Protein AF-A0A965LG96-F1 (afdb_monomer_lite)

Radius of gyration: 27.67 Å; chains: 1; bounding box: 45×64×91 Å

pLDDT: mean 75.34, std 19.05, range [37.03, 96.69]

Foldseek 3Di:
DVVVVVVVVVVVVVVVVVVVVVVVPDPDDPPPDPDPDDPDQDALVRQLVLCVVVVHDSVVCSVCVPVSVVVVVPDPPVPPDDDPPPQQDPVGQKDWDQDPQRETEIEHQALDPCVLVVSLVSLVVCVVVPRLAYEYECQNHDPDHDLLSLLSNVLQADDFFAFPDWDADPVGDIDTRTNHDDHSCQPPNHYYHYHYHPNQDDSSD

Secondary structure (DSSP, 8-state):
--HHHHHHHHHHHHHHHHHHHHHTTPPPPP--PPP---SSPPPHHHHHHHHHHTT--HHHHHH-HHHHHHHHHT-GGGGG--S---PPBTTB-EEEEEETTTEEEEEES---TTHHHHHHHHHHHHGGG--SEEEEE-TTPPSS--HHHHHHHHTTTS-TT-EEEEEE-TTS-EEEEE--SPP----TTS-EEEE--TT--GGG-

Structure (mmCIF, N/CA/C/O backbone):
data_AF-A0A965LG96-F1
#
_entry.id   AF-A0A965LG96-F1
#
loop_
_atom_site.group_PDB
_atom_site.id
_atom_site.type_symbol
_atom_site.label_atom_id
_atom_site.label_alt_id
_atom_site.label_comp_id
_atom_site.label_asym_id
_atom_site.label_entity_id
_atom_site.label_seq_id
_atom_site.pdbx_PDB_ins_code
_atom_site.Cartn_x
_atom_site.Cartn_y
_atom_site.Cartn_z
_atom_site.occupancy
_atom_site.B_iso_or_equiv
_atom_site.auth_seq_id
_atom_site.auth_comp_id
_atom_site.auth_asym_id
_atom_site.auth_atom_id
_atom_site.pdbx_PDB_model_num
ATOM 1 N N . MET A 1 1 ? -21.321 -15.073 71.906 1.00 51.69 1 MET A N 1
ATOM 2 C CA . MET A 1 1 ? -20.396 -15.645 70.897 1.00 51.69 1 MET A CA 1
ATOM 3 C C . MET A 1 1 ? -21.042 -16.592 69.873 1.00 51.69 1 MET A C 1
ATOM 5 O O . MET A 1 1 ? -20.391 -16.859 68.877 1.00 51.69 1 MET A O 1
ATOM 9 N N . LYS A 1 2 ? -22.294 -17.066 70.028 1.00 48.66 2 LYS A N 1
ATOM 10 C CA . LYS A 1 2 ? -22.955 -17.928 69.015 1.00 48.66 2 LYS A CA 1
ATOM 11 C C . LYS A 1 2 ? -23.439 -17.188 67.753 1.00 48.66 2 LYS A C 1
ATOM 13 O O . LYS A 1 2 ? -23.257 -17.691 66.658 1.00 48.66 2 LYS A O 1
ATOM 18 N N . ALA A 1 3 ? -23.933 -15.955 67.888 1.00 53.66 3 ALA A N 1
ATOM 19 C CA . ALA A 1 3 ? -24.532 -15.208 66.772 1.00 53.66 3 ALA A CA 1
ATOM 20 C C . ALA A 1 3 ? -23.554 -14.799 65.647 1.00 53.66 3 ALA A C 1
ATOM 22 O O . ALA A 1 3 ? -23.988 -14.467 64.548 1.00 53.66 3 ALA A O 1
ATOM 23 N N . HIS A 1 4 ? -22.238 -14.807 65.895 1.00 48.75 4 HIS A N 1
ATOM 24 C CA . HIS A 1 4 ? -21.258 -14.381 64.890 1.00 48.75 4 HIS A CA 1
ATOM 25 C C . HIS A 1 4 ? -20.840 -15.516 63.937 1.00 48.75 4 HIS A C 1
ATOM 27 O O . HIS A 1 4 ? -20.494 -15.246 62.789 1.00 48.75 4 HIS A O 1
ATOM 33 N N . LEU A 1 5 ? -20.924 -16.775 64.390 1.00 51.16 5 LEU A N 1
ATOM 34 C CA . LEU A 1 5 ? -20.586 -17.966 63.600 1.00 51.16 5 LEU A CA 1
ATOM 35 C C . LEU A 1 5 ? -21.689 -18.323 62.593 1.00 51.16 5 LEU A C 1
ATOM 37 O O . LEU A 1 5 ? -21.379 -18.688 61.458 1.00 51.16 5 LEU A O 1
ATOM 41 N N . ASP A 1 6 ? -22.957 -18.110 62.955 1.00 52.53 6 ASP A N 1
ATOM 42 C CA . ASP A 1 6 ? -24.097 -18.373 62.066 1.00 52.53 6 ASP A CA 1
ATOM 43 C C . ASP A 1 6 ? -24.075 -17.467 60.821 1.00 52.53 6 ASP A C 1
ATOM 45 O O . ASP A 1 6 ? -24.336 -17.913 59.704 1.00 52.53 6 ASP A O 1
ATOM 49 N N . GLY A 1 7 ? -23.649 -16.207 60.969 1.00 52.38 7 GLY A N 1
ATOM 50 C CA . GLY A 1 7 ? -23.537 -15.268 59.846 1.00 52.38 7 GLY A CA 1
ATOM 51 C C . GLY A 1 7 ? -22.427 -15.602 58.839 1.00 52.38 7 GLY A C 1
ATOM 52 O O . GLY A 1 7 ? -22.502 -15.187 57.680 1.00 52.38 7 GLY A O 1
ATOM 53 N N . ILE A 1 8 ? -21.398 -16.352 59.251 1.00 57.62 8 ILE A N 1
ATOM 54 C CA . ILE A 1 8 ? -20.294 -16.768 58.371 1.00 57.62 8 ILE A CA 1
ATOM 55 C C . ILE A 1 8 ? -20.694 -18.015 57.573 1.00 57.62 8 ILE A C 1
ATOM 57 O O . ILE A 1 8 ? -20.438 -18.071 56.369 1.00 57.62 8 ILE A O 1
ATOM 61 N N . LEU A 1 9 ? -21.399 -18.965 58.194 1.00 56.75 9 LEU A N 1
ATOM 62 C CA . LEU A 1 9 ? -21.912 -20.162 57.514 1.00 56.75 9 LEU A CA 1
ATOM 63 C C . LEU A 1 9 ? -22.919 -19.816 56.405 1.00 56.75 9 LEU A C 1
ATOM 65 O O . LEU A 1 9 ? -22.812 -20.344 55.297 1.00 56.75 9 LEU A O 1
ATOM 69 N N . VAL A 1 10 ? -23.804 -18.841 56.641 1.00 58.78 10 VAL A N 1
ATOM 70 C CA . VAL A 1 10 ? -24.768 -18.356 55.632 1.00 58.78 10 VAL A CA 1
ATOM 71 C C . VAL A 1 10 ? -24.070 -17.678 54.438 1.00 58.78 10 VAL A C 1
ATOM 73 O O . VAL A 1 10 ? -24.503 -17.803 53.288 1.00 58.78 10 VAL A O 1
ATOM 76 N N . LYS A 1 11 ? -22.934 -17.000 54.661 1.00 58.50 11 LYS A N 1
ATOM 77 C CA . LYS A 1 11 ? -22.138 -16.387 53.577 1.00 58.50 11 LYS A CA 1
ATOM 78 C C . LYS A 1 11 ? -21.363 -17.409 52.740 1.00 58.50 11 LYS A C 1
ATOM 80 O O . LYS A 1 11 ? -21.113 -17.157 51.564 1.00 58.50 11 LYS A O 1
ATOM 85 N N . ILE A 1 12 ? -20.994 -18.552 53.320 1.00 58.41 12 ILE A N 1
ATOM 86 C CA . ILE A 1 12 ? -20.315 -19.637 52.596 1.00 58.41 12 ILE A CA 1
ATOM 87 C C . ILE A 1 12 ? -21.321 -20.418 51.740 1.00 58.41 12 ILE A C 1
ATOM 89 O O . ILE A 1 12 ? -21.037 -20.687 50.574 1.00 58.41 12 ILE A O 1
ATOM 93 N N . GLN A 1 13 ? -22.518 -20.706 52.265 1.00 57.94 13 GLN A N 1
ATOM 94 C CA . GLN A 1 13 ? -23.574 -21.393 51.508 1.00 57.94 13 GLN A CA 1
ATOM 95 C C . GLN A 1 13 ? -24.062 -20.561 50.309 1.00 57.94 13 GLN A C 1
ATOM 97 O O . GLN A 1 13 ? -24.102 -21.066 49.190 1.00 57.94 13 GLN A O 1
ATOM 102 N N . SER A 1 14 ? -24.282 -19.256 50.495 1.00 56.22 14 SER A N 1
ATOM 103 C CA . SER A 1 14 ? -24.723 -18.359 49.411 1.00 56.22 14 SER A CA 1
ATOM 104 C C . SER A 1 14 ? -23.668 -18.093 48.324 1.00 56.22 14 SER A C 1
ATOM 106 O O . SER A 1 14 ? -24.021 -17.737 47.198 1.00 56.22 14 SER A O 1
ATOM 108 N N . ARG A 1 15 ? -22.369 -18.276 48.616 1.00 58.09 15 ARG A N 1
ATOM 109 C CA . ARG A 1 15 ? -21.315 -18.267 47.583 1.00 58.09 15 ARG A CA 1
ATOM 110 C C . ARG A 1 15 ? -21.301 -19.553 46.763 1.00 58.09 15 ARG A C 1
ATOM 112 O O . ARG A 1 15 ? -21.076 -19.472 45.562 1.00 58.09 15 ARG A O 1
ATOM 119 N N . ARG A 1 16 ? -21.570 -20.699 47.393 1.00 56.03 16 ARG A N 1
ATOM 120 C CA . ARG A 1 16 ? -21.595 -22.008 46.727 1.00 56.03 16 ARG A CA 1
ATOM 121 C C . ARG A 1 16 ? -22.784 -22.123 45.770 1.00 56.03 16 ARG A C 1
ATOM 123 O O . ARG A 1 16 ? -22.593 -22.436 44.605 1.00 56.03 16 ARG A O 1
ATOM 130 N N . GLU A 1 17 ? -23.964 -21.672 46.194 1.00 53.78 17 GLU A N 1
ATOM 131 C CA . GLU A 1 17 ? -25.170 -21.647 45.347 1.00 53.78 17 GLU A CA 1
ATOM 132 C C . GLU A 1 17 ? -25.056 -20.704 44.134 1.00 53.78 17 GLU A C 1
ATOM 134 O O . GLU A 1 17 ? -25.658 -20.949 43.090 1.00 53.78 17 GLU A O 1
ATOM 139 N N . ARG A 1 18 ? -24.268 -19.621 44.236 1.00 55.19 18 ARG A N 1
ATOM 140 C CA . ARG A 1 18 ? -23.972 -18.741 43.089 1.00 55.19 18 ARG A CA 1
ATOM 141 C C . ARG A 1 18 ? -22.947 -19.333 42.126 1.00 55.19 18 ARG A C 1
ATOM 143 O O . ARG A 1 18 ? -22.949 -18.948 40.962 1.00 55.19 18 ARG A O 1
ATOM 150 N N . GLN A 1 19 ? -22.083 -20.222 42.606 1.00 49.94 19 GLN A N 1
ATOM 151 C CA . GLN A 1 19 ? -21.073 -20.884 41.788 1.00 49.94 19 GLN A CA 1
ATOM 152 C C . GLN A 1 19 ? -21.686 -22.069 41.029 1.00 49.94 19 GLN A C 1
ATOM 154 O O . GLN A 1 19 ? -21.469 -22.184 39.828 1.00 49.94 19 GLN A O 1
ATOM 159 N N . ASP A 1 20 ? -22.578 -22.826 41.672 1.00 46.69 20 ASP A N 1
ATOM 160 C CA . ASP A 1 20 ? -23.295 -23.943 41.040 1.00 46.69 20 ASP A CA 1
ATOM 161 C C . ASP A 1 20 ? -24.289 -23.451 39.961 1.00 46.69 20 ASP A C 1
ATOM 163 O O . ASP A 1 20 ? -24.454 -24.081 38.919 1.00 46.69 20 ASP A O 1
ATOM 167 N N . ARG A 1 21 ? -24.875 -22.251 40.122 1.00 46.09 21 ARG A N 1
ATOM 168 C CA . ARG A 1 21 ? -25.700 -21.606 39.075 1.00 46.09 21 ARG A CA 1
ATOM 169 C C . ARG A 1 21 ? -24.911 -21.026 37.897 1.00 46.09 21 ARG A C 1
ATOM 171 O O . ARG A 1 21 ? -25.521 -20.699 36.882 1.00 46.09 21 ARG A O 1
ATOM 178 N N . ALA A 1 22 ? -23.596 -20.853 38.025 1.00 44.56 22 ALA A N 1
ATOM 179 C CA . ALA A 1 22 ? -22.752 -20.348 36.942 1.00 44.56 22 ALA A CA 1
ATOM 180 C C . ALA A 1 22 ? -22.256 -21.468 36.009 1.00 44.56 22 ALA A C 1
ATOM 182 O O . ALA A 1 22 ? -21.861 -21.178 34.881 1.00 44.56 22 ALA A O 1
ATOM 183 N N . GLU A 1 23 ? -22.319 -22.734 36.437 1.00 43.97 23 GLU A N 1
ATOM 184 C CA . GLU A 1 23 ? -21.922 -23.890 35.618 1.00 43.97 23 GLU A CA 1
ATOM 185 C C . GLU A 1 23 ? -23.074 -24.469 34.774 1.00 43.97 23 GLU A C 1
ATOM 187 O O . GLU A 1 23 ? -22.824 -25.093 33.745 1.00 43.97 23 GLU A O 1
ATOM 192 N N . GLU A 1 24 ? -24.338 -24.189 35.114 1.00 42.59 24 GLU A N 1
ATOM 193 C CA . GLU A 1 24 ? -25.517 -24.720 34.400 1.00 42.59 24 GLU A CA 1
ATOM 194 C C . GLU A 1 24 ? -26.005 -23.829 33.232 1.00 42.59 24 GLU A C 1
ATOM 196 O O . GLU A 1 24 ? -27.058 -24.048 32.640 1.00 42.59 24 GLU A O 1
ATOM 201 N N . SER A 1 25 ? -25.245 -22.796 32.861 1.00 46.56 25 SER A N 1
ATOM 202 C CA . SER A 1 25 ? -25.542 -21.926 31.708 1.00 46.56 25 SER A CA 1
ATOM 203 C C . SER A 1 25 ? -24.316 -21.689 30.829 1.00 46.56 25 SER A C 1
ATOM 205 O O . SER A 1 25 ? -24.083 -20.586 30.334 1.00 46.56 25 SER A O 1
ATOM 207 N N . ALA A 1 26 ? -23.535 -22.745 30.597 1.00 39.72 26 ALA A N 1
ATOM 208 C CA . ALA A 1 26 ? -22.642 -22.773 29.449 1.00 39.72 26 ALA A CA 1
ATOM 209 C C . ALA A 1 26 ? -23.502 -22.829 28.169 1.00 39.72 26 ALA A C 1
ATOM 211 O O . ALA A 1 26 ? -24.315 -23.748 28.029 1.00 39.72 26 ALA A O 1
ATOM 212 N N . PRO A 1 27 ? -23.365 -21.883 27.223 1.00 43.66 27 PRO A N 1
ATOM 213 C CA . PRO A 1 27 ? -24.004 -22.032 25.926 1.00 43.66 27 PRO A CA 1
ATOM 214 C C . PRO A 1 27 ? -23.503 -23.332 25.295 1.00 43.66 27 PRO A C 1
ATOM 216 O O . PRO A 1 27 ? -22.296 -23.588 25.256 1.00 43.66 27 PRO A O 1
ATOM 219 N N . ALA A 1 28 ? -24.439 -24.163 24.831 1.00 44.28 28 ALA A N 1
ATOM 220 C CA . ALA A 1 28 ? -24.133 -25.362 24.071 1.00 44.28 28 ALA A CA 1
ATOM 221 C C . ALA A 1 28 ? -23.122 -24.995 22.978 1.00 44.28 28 ALA A C 1
ATOM 223 O O . ALA A 1 28 ? -23.398 -24.138 22.134 1.00 44.28 28 ALA A O 1
ATOM 224 N N . ARG A 1 29 ? -21.932 -2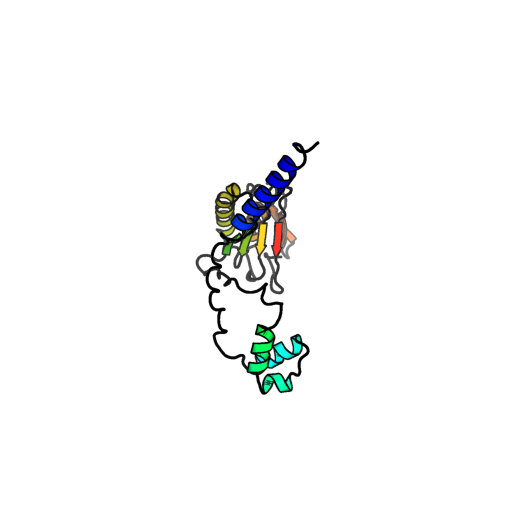5.611 23.033 1.00 37.03 29 ARG A N 1
ATOM 225 C CA . ARG A 1 29 ? -20.928 -25.507 21.971 1.00 37.03 29 ARG A CA 1
ATOM 226 C C . ARG A 1 29 ? -21.657 -25.746 20.645 1.00 37.03 29 ARG A C 1
ATOM 228 O O . ARG A 1 29 ? -22.267 -26.812 20.514 1.00 37.03 29 ARG A O 1
ATOM 235 N N . PRO A 1 30 ? -21.627 -24.808 19.682 1.00 40.00 30 PRO A N 1
ATOM 236 C CA . PRO A 1 30 ? -22.136 -25.108 18.358 1.00 40.00 30 PRO A CA 1
ATOM 237 C C . PRO A 1 30 ? -21.413 -26.362 17.867 1.00 40.00 30 PRO A C 1
ATOM 239 O O . PRO A 1 30 ? -20.197 -26.489 18.046 1.00 40.00 30 PRO A O 1
ATOM 242 N N . ALA A 1 31 ? -22.189 -27.315 17.345 1.00 43.44 31 ALA A N 1
ATOM 243 C CA . ALA A 1 31 ? -21.677 -28.558 16.793 1.00 43.44 31 ALA A CA 1
ATOM 244 C C . ALA A 1 31 ? -20.465 -28.241 15.912 1.00 43.44 31 ALA A C 1
ATOM 246 O O . ALA A 1 31 ? -20.550 -27.369 15.046 1.00 43.44 31 ALA A O 1
ATOM 247 N N . ALA A 1 32 ? -19.338 -28.903 16.189 1.00 40.06 32 ALA A N 1
ATOM 248 C CA . ALA A 1 32 ? -18.126 -28.757 15.405 1.00 40.06 32 ALA A CA 1
ATOM 249 C C . ALA A 1 32 ? -18.495 -28.928 13.928 1.00 40.06 32 ALA A C 1
ATOM 251 O O . ALA A 1 32 ? -18.948 -29.998 13.515 1.00 40.06 32 ALA A O 1
ATOM 252 N N . LEU A 1 33 ? -18.368 -27.845 13.158 1.00 40.72 33 LEU A N 1
ATOM 253 C CA . LEU A 1 33 ? -18.512 -27.916 11.715 1.00 40.72 33 LEU A CA 1
ATOM 254 C C . LEU A 1 33 ? -17.501 -28.956 11.214 1.00 40.72 33 LEU A C 1
ATOM 256 O O . LEU A 1 33 ? -16.351 -28.941 11.665 1.00 40.72 33 LEU A O 1
ATOM 260 N N . PRO A 1 34 ? -17.912 -29.885 10.335 1.00 38.41 34 PRO A N 1
ATOM 261 C CA . PRO A 1 34 ? -16.995 -30.874 9.799 1.00 38.41 34 PRO A CA 1
ATOM 262 C C . PRO A 1 34 ? -15.842 -30.144 9.109 1.00 38.41 34 PRO A C 1
ATOM 264 O O . PRO A 1 34 ? -16.070 -29.278 8.263 1.00 38.41 34 PRO A O 1
ATOM 267 N N . ALA A 1 35 ? -14.613 -30.487 9.501 1.00 45.94 35 ALA A N 1
ATOM 268 C CA . ALA A 1 35 ? -13.403 -29.947 8.900 1.00 45.94 35 ALA A CA 1
ATOM 269 C C . ALA A 1 35 ? -13.462 -30.094 7.366 1.00 45.94 35 ALA A C 1
ATOM 271 O O . ALA A 1 35 ? -13.972 -31.113 6.874 1.00 45.94 35 ALA A O 1
ATOM 272 N N . PRO A 1 36 ? -12.965 -29.107 6.598 1.00 40.06 36 PRO A N 1
ATOM 273 C CA . PRO A 1 36 ? -12.887 -29.224 5.152 1.00 40.06 36 PRO A CA 1
ATOM 274 C C . PRO A 1 36 ? -12.019 -30.435 4.814 1.00 40.06 36 PRO A C 1
ATOM 276 O O . PRO A 1 36 ? -10.816 -30.455 5.063 1.00 40.06 36 PRO A O 1
ATOM 279 N N . LYS A 1 37 ? -12.653 -31.476 4.270 1.00 44.03 37 LYS A N 1
ATOM 280 C CA . LYS A 1 37 ? -11.934 -32.634 3.747 1.00 44.03 37 LYS A CA 1
ATOM 281 C C . LYS A 1 37 ? -11.082 -32.155 2.569 1.00 44.03 37 LYS A C 1
ATOM 283 O O . LYS A 1 37 ? -11.634 -31.474 1.698 1.00 44.03 37 LYS A O 1
ATOM 288 N N . PRO A 1 38 ? -9.785 -32.503 2.500 1.00 43.75 38 PRO A N 1
ATOM 289 C CA . PRO A 1 38 ? -9.004 -32.266 1.297 1.00 43.75 38 PRO A CA 1
ATOM 290 C C . PRO A 1 38 ? -9.753 -32.889 0.118 1.00 43.75 38 PRO A C 1
ATOM 292 O O . PRO A 1 38 ? -10.165 -34.049 0.166 1.00 43.75 38 PRO A O 1
ATOM 295 N N . ALA A 1 39 ? -9.994 -32.087 -0.919 1.00 52.66 39 ALA A N 1
ATOM 296 C CA . ALA A 1 39 ? -10.850 -32.460 -2.043 1.00 52.66 39 ALA A CA 1
ATOM 297 C C . ALA A 1 39 ? -10.285 -33.627 -2.877 1.00 52.66 39 ALA A C 1
ATOM 299 O O . ALA A 1 39 ? -10.927 -34.078 -3.822 1.00 52.66 39 ALA A O 1
ATOM 300 N N . SER A 1 40 ? -9.095 -34.137 -2.551 1.00 57.31 40 SER A N 1
ATOM 301 C CA . SER A 1 40 ? -8.494 -35.323 -3.156 1.00 57.31 40 SER A CA 1
ATOM 302 C C . SER A 1 40 ? -7.425 -35.918 -2.228 1.00 57.31 40 SER A C 1
ATOM 304 O O . SER A 1 40 ? -6.819 -35.172 -1.455 1.00 57.31 40 SER A O 1
ATOM 306 N N . PRO A 1 41 ? -7.170 -37.239 -2.292 1.00 62.03 41 PRO A N 1
ATOM 307 C CA . PRO A 1 41 ? -5.999 -37.841 -1.658 1.00 62.03 41 PRO A CA 1
ATOM 308 C C . PRO A 1 41 ? -4.715 -37.153 -2.141 1.00 62.03 41 PRO A C 1
ATOM 310 O O . PRO A 1 41 ? -4.608 -36.841 -3.329 1.00 62.03 41 PRO A O 1
ATOM 313 N N . LEU A 1 42 ? -3.747 -36.940 -1.238 1.00 63.09 42 LEU A N 1
ATOM 314 C CA . LEU A 1 42 ? -2.421 -36.429 -1.601 1.00 63.09 42 LEU A CA 1
ATOM 315 C C . LEU A 1 42 ? -1.817 -37.289 -2.713 1.00 63.09 42 LEU A C 1
ATOM 317 O O . LEU A 1 42 ? -1.829 -38.523 -2.635 1.00 63.09 42 LEU A O 1
ATOM 321 N N . ARG A 1 43 ? -1.263 -36.647 -3.743 1.00 75.75 43 ARG A N 1
ATOM 322 C CA . ARG A 1 43 ? -0.509 -37.371 -4.770 1.00 75.75 43 ARG A CA 1
ATOM 323 C C . ARG A 1 43 ? 0.798 -37.891 -4.153 1.00 75.75 43 ARG A C 1
ATOM 325 O O . ARG A 1 43 ? 1.355 -37.216 -3.289 1.00 75.75 43 ARG A O 1
ATOM 332 N N . PRO A 1 44 ? 1.343 -39.038 -4.603 1.00 70.69 44 PRO A N 1
ATOM 333 C CA . PRO A 1 44 ? 2.573 -39.604 -4.035 1.00 70.69 44 PRO A CA 1
ATOM 334 C C . PRO A 1 44 ? 3.745 -38.612 -3.995 1.00 70.69 44 PRO A C 1
ATOM 336 O O . PRO A 1 44 ? 4.435 -38.512 -2.988 1.00 70.69 44 PRO A O 1
ATOM 339 N N . ALA A 1 45 ? 3.900 -37.791 -5.038 1.00 70.19 45 ALA A N 1
ATOM 340 C CA . ALA A 1 45 ? 4.924 -36.746 -5.087 1.00 70.19 45 ALA A CA 1
ATOM 341 C C . ALA A 1 45 ? 4.745 -35.665 -4.000 1.00 70.19 45 ALA A C 1
ATOM 343 O O . ALA A 1 45 ? 5.720 -35.219 -3.403 1.00 70.19 45 ALA A O 1
ATOM 344 N N . GLU A 1 46 ? 3.502 -35.276 -3.705 1.00 64.12 46 GLU A N 1
ATOM 345 C CA . GLU A 1 46 ? 3.186 -34.293 -2.659 1.00 64.12 46 GLU A CA 1
ATOM 346 C C . GLU A 1 46 ? 3.407 -34.894 -1.265 1.00 64.12 46 GLU A C 1
ATOM 348 O O . GLU A 1 46 ? 3.941 -34.233 -0.377 1.00 64.12 46 GLU A O 1
ATOM 353 N N . ALA A 1 47 ? 3.062 -36.172 -1.082 1.00 66.56 47 ALA A N 1
ATOM 354 C CA . ALA A 1 47 ? 3.296 -36.891 0.166 1.00 66.56 47 ALA A CA 1
ATOM 355 C C . ALA A 1 47 ? 4.795 -37.016 0.494 1.00 66.56 47 ALA A C 1
ATOM 357 O O . ALA A 1 47 ? 5.179 -36.855 1.651 1.00 66.56 47 ALA A O 1
ATOM 358 N N . VAL A 1 48 ? 5.644 -37.237 -0.515 1.00 65.81 48 VAL A N 1
ATOM 359 C CA . VAL A 1 48 ? 7.109 -37.286 -0.367 1.00 65.81 48 VAL A CA 1
ATOM 360 C C . VAL A 1 48 ? 7.680 -35.939 0.075 1.00 65.81 48 VAL A C 1
ATOM 362 O O . VAL A 1 48 ? 8.535 -35.894 0.960 1.00 65.81 48 VAL A O 1
ATOM 365 N N . GLU A 1 49 ? 7.221 -34.837 -0.517 1.00 69.81 49 GLU A N 1
ATOM 366 C CA . GLU A 1 49 ? 7.670 -33.491 -0.139 1.00 69.81 49 GLU A CA 1
ATOM 367 C C . GLU A 1 49 ? 7.282 -33.156 1.303 1.00 69.81 49 GLU A C 1
ATOM 369 O O . GLU A 1 49 ? 8.114 -32.702 2.089 1.00 69.81 49 GLU A O 1
ATOM 374 N N . ILE A 1 50 ? 6.041 -33.460 1.682 1.00 62.88 50 ILE A N 1
ATOM 375 C CA . ILE A 1 50 ? 5.545 -33.238 3.041 1.00 62.88 50 ILE A CA 1
ATOM 376 C C . ILE A 1 50 ? 6.301 -34.123 4.042 1.00 62.88 50 ILE A C 1
ATOM 378 O O . ILE A 1 50 ? 6.686 -33.647 5.107 1.00 62.88 50 ILE A O 1
ATOM 382 N N . ALA A 1 51 ? 6.590 -35.382 3.701 1.00 66.69 51 ALA A N 1
ATOM 383 C CA . ALA A 1 51 ? 7.367 -36.272 4.559 1.00 66.69 51 ALA A CA 1
ATOM 384 C C . ALA A 1 51 ? 8.792 -35.758 4.800 1.00 66.69 51 ALA A C 1
ATOM 386 O O . ALA A 1 51 ? 9.249 -35.780 5.941 1.00 66.69 51 ALA A O 1
ATOM 387 N N . LYS A 1 52 ? 9.458 -35.207 3.774 1.00 68.62 52 LYS A N 1
ATOM 388 C CA . LYS A 1 52 ? 10.772 -34.558 3.932 1.00 68.62 52 LYS A CA 1
ATOM 389 C C . LYS A 1 52 ? 10.714 -33.393 4.919 1.00 68.62 52 LYS A C 1
ATOM 391 O O . LYS A 1 52 ? 11.594 -33.272 5.766 1.00 68.62 52 LYS A O 1
ATOM 396 N N . VAL A 1 53 ? 9.675 -32.562 4.836 1.00 70.44 53 VAL A N 1
ATOM 39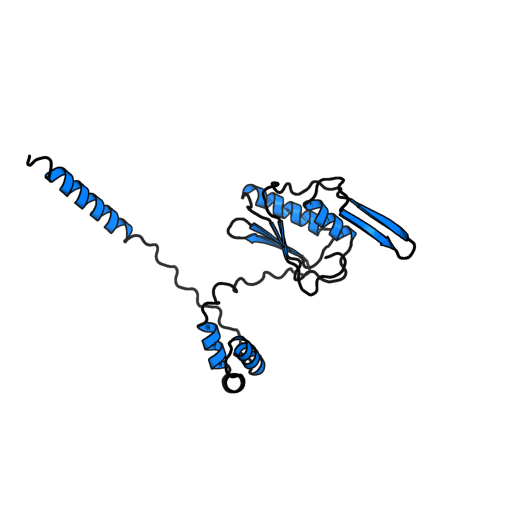7 C CA . VAL A 1 53 ? 9.474 -31.419 5.745 1.00 70.44 53 VAL A CA 1
ATOM 398 C C . VAL A 1 53 ? 9.163 -31.882 7.173 1.00 70.44 53 VAL A C 1
ATOM 400 O O . VAL A 1 53 ? 9.635 -31.277 8.132 1.00 70.44 53 VAL A O 1
ATOM 403 N N . LEU A 1 54 ? 8.419 -32.979 7.326 1.00 65.25 54 LEU A N 1
ATOM 404 C CA . LEU A 1 54 ? 8.071 -33.573 8.620 1.00 65.25 54 LEU A CA 1
ATOM 405 C C . LEU A 1 54 ? 9.174 -34.479 9.203 1.00 65.25 54 LEU A C 1
ATOM 407 O O . LEU A 1 54 ? 8.952 -35.110 10.236 1.00 65.25 54 LEU A O 1
ATOM 411 N N . GLY A 1 55 ? 10.342 -34.587 8.556 1.00 65.75 55 GLY A N 1
ATOM 412 C CA . GLY A 1 55 ? 11.439 -35.461 8.997 1.00 65.75 55 GLY A CA 1
ATOM 413 C C . GLY A 1 55 ? 11.098 -36.958 8.960 1.00 65.75 55 GLY A C 1
ATOM 414 O O . GLY A 1 55 ? 11.669 -37.742 9.712 1.00 65.75 55 GLY A O 1
ATOM 415 N N . SER A 1 56 ? 10.138 -37.345 8.121 1.00 66.19 56 SER A N 1
ATOM 416 C CA . SER A 1 56 ? 9.643 -38.715 7.949 1.00 66.19 56 SER A CA 1
ATOM 417 C C . SER A 1 56 ? 10.233 -39.374 6.698 1.00 66.19 56 SER A C 1
ATOM 419 O O . SER A 1 56 ? 10.705 -38.690 5.791 1.00 66.19 56 SER A O 1
ATOM 421 N N . ASP A 1 57 ? 10.200 -40.710 6.635 1.00 74.44 57 ASP A N 1
ATOM 422 C CA . ASP A 1 57 ? 10.784 -41.471 5.523 1.00 74.44 57 ASP A CA 1
ATOM 423 C C . ASP A 1 57 ? 10.036 -41.207 4.193 1.00 74.44 57 ASP A C 1
ATOM 425 O O . ASP A 1 57 ? 8.855 -41.559 4.069 1.00 74.44 57 ASP A O 1
ATOM 429 N N . PRO A 1 58 ? 10.700 -40.613 3.180 1.00 68.31 58 PRO A N 1
ATOM 430 C CA . PRO A 1 58 ? 10.083 -40.307 1.894 1.00 68.31 58 PRO A CA 1
ATOM 431 C C . PRO A 1 58 ? 9.661 -41.562 1.117 1.00 68.31 58 PRO A C 1
ATOM 433 O O . PRO A 1 58 ? 8.652 -41.519 0.417 1.00 68.31 58 PRO A O 1
ATOM 436 N N . ALA A 1 59 ? 10.364 -42.691 1.260 1.00 70.19 59 ALA A N 1
ATOM 437 C CA . ALA A 1 59 ? 10.015 -43.923 0.550 1.00 70.19 59 ALA A CA 1
ATOM 438 C C . ALA A 1 59 ? 8.717 -44.542 1.099 1.00 70.19 59 ALA A C 1
ATOM 440 O O . ALA A 1 59 ? 7.876 -45.039 0.347 1.00 70.19 59 ALA A O 1
ATOM 441 N N . ALA A 1 60 ? 8.510 -44.447 2.416 1.00 68.00 60 ALA A N 1
ATOM 442 C CA . ALA A 1 60 ? 7.274 -44.872 3.070 1.00 68.00 60 ALA A CA 1
ATOM 443 C C . ALA A 1 60 ? 6.084 -43.945 2.745 1.00 68.00 60 ALA A C 1
ATOM 445 O O . ALA A 1 60 ? 4.940 -44.401 2.666 1.00 68.00 60 ALA A O 1
ATOM 446 N N . ALA A 1 61 ? 6.351 -42.654 2.531 1.00 62.25 61 ALA A N 1
ATOM 447 C CA . ALA A 1 61 ? 5.357 -41.649 2.164 1.00 62.25 61 ALA A CA 1
ATOM 448 C C . ALA A 1 61 ? 4.843 -41.792 0.722 1.00 62.25 61 ALA A C 1
ATOM 450 O O . ALA A 1 61 ? 3.653 -41.599 0.477 1.00 62.25 61 ALA A O 1
ATOM 451 N N . GLU A 1 62 ? 5.712 -42.178 -0.216 1.00 68.38 62 GLU A N 1
ATOM 452 C CA . GLU A 1 62 ? 5.336 -42.465 -1.606 1.00 68.38 62 GLU A CA 1
ATOM 453 C C . GLU A 1 62 ? 4.464 -43.724 -1.714 1.00 68.38 62 GLU A C 1
ATOM 455 O O . GLU A 1 62 ? 3.464 -43.741 -2.433 1.00 68.38 62 GLU A O 1
ATOM 460 N N . ALA A 1 63 ? 4.812 -44.766 -0.951 1.00 68.38 63 ALA A N 1
ATOM 461 C CA . ALA A 1 63 ? 4.094 -46.039 -0.932 1.00 68.38 63 ALA A CA 1
ATOM 462 C C . ALA A 1 63 ? 2.729 -45.960 -0.223 1.00 68.38 63 ALA A C 1
ATOM 464 O O . ALA A 1 63 ? 1.842 -46.773 -0.491 1.00 68.38 63 ALA A O 1
ATOM 465 N N . ASN A 1 64 ? 2.545 -45.003 0.693 1.00 71.00 64 ASN A N 1
ATOM 466 C CA . ASN A 1 64 ? 1.300 -44.829 1.437 1.00 71.00 64 ASN A CA 1
ATOM 467 C C . ASN A 1 64 ? 0.998 -43.343 1.720 1.00 71.00 64 ASN A C 1
ATOM 469 O O . ASN A 1 64 ? 1.093 -42.897 2.864 1.00 71.00 64 ASN A O 1
ATOM 473 N N . PRO A 1 65 ? 0.550 -42.567 0.719 1.00 64.88 65 PRO A N 1
ATOM 474 C CA . PRO A 1 65 ? 0.257 -41.135 0.878 1.00 64.88 65 PRO A CA 1
ATOM 475 C C . PRO A 1 65 ? -0.853 -40.840 1.910 1.00 64.88 65 PRO A C 1
ATOM 477 O O . PRO A 1 65 ? -0.953 -39.737 2.458 1.00 64.88 65 PRO A O 1
ATOM 480 N N . GLY A 1 66 ? -1.681 -41.841 2.233 1.00 71.12 66 GLY A N 1
ATOM 481 C CA . GLY A 1 66 ? -2.710 -41.742 3.267 1.00 71.12 66 GLY A CA 1
ATOM 482 C C . GLY A 1 66 ? -2.159 -41.662 4.695 1.00 71.12 66 GLY A C 1
ATOM 483 O O . GLY A 1 66 ? -2.836 -41.115 5.565 1.00 71.12 66 GLY A O 1
ATOM 484 N N . SER A 1 67 ? -0.950 -42.168 4.965 1.00 69.81 67 SER A N 1
ATOM 485 C CA . SER A 1 67 ? -0.318 -42.049 6.289 1.00 69.81 67 SER A CA 1
ATOM 486 C C . SER A 1 67 ? 0.156 -40.618 6.548 1.00 69.81 67 SER A C 1
ATOM 488 O O . SER A 1 67 ? -0.103 -40.076 7.621 1.00 69.81 67 SER A O 1
ATOM 490 N N . VAL A 1 68 ? 0.736 -39.974 5.531 1.00 61.81 68 VAL A N 1
ATOM 491 C CA . VAL A 1 68 ? 1.157 -38.566 5.567 1.00 61.81 68 VAL A CA 1
ATOM 492 C C . VAL A 1 68 ? -0.043 -37.653 5.773 1.00 61.81 68 VAL A C 1
ATOM 494 O O . VAL A 1 68 ? 0.011 -36.756 6.605 1.00 61.81 68 VAL A O 1
ATOM 497 N N . THR A 1 69 ? -1.157 -37.939 5.094 1.00 64.19 69 THR A N 1
ATOM 498 C CA . THR A 1 69 ? -2.417 -37.204 5.293 1.00 64.19 69 THR A CA 1
ATOM 499 C C . THR A 1 69 ? -2.837 -37.229 6.770 1.00 64.19 69 THR A C 1
ATOM 501 O O . THR A 1 69 ? -3.070 -36.181 7.359 1.00 64.19 69 THR A O 1
ATOM 504 N N . ARG A 1 70 ? -2.818 -38.404 7.418 1.00 68.94 70 ARG A N 1
ATOM 505 C CA . ARG A 1 70 ? -3.160 -38.527 8.850 1.00 68.94 70 ARG A CA 1
ATOM 506 C C . ARG A 1 70 ? -2.160 -37.832 9.774 1.00 68.94 70 ARG A C 1
ATOM 508 O O . ARG A 1 70 ? -2.561 -37.321 10.812 1.00 68.94 70 ARG A O 1
ATOM 515 N N . M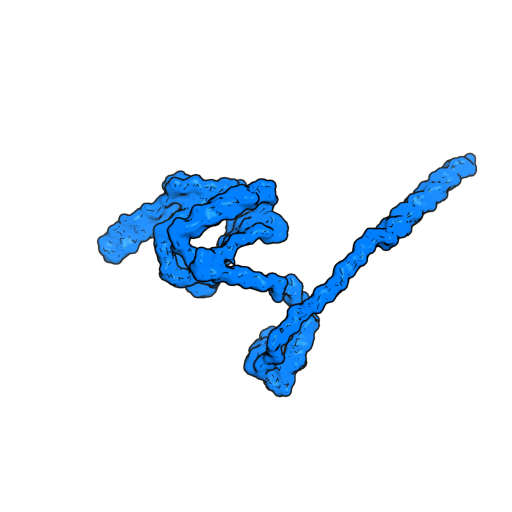ET A 1 71 ? -0.873 -37.830 9.430 1.00 65.38 71 MET A N 1
ATOM 516 C CA . MET A 1 71 ? 0.152 -37.127 10.209 1.00 65.38 71 MET A CA 1
ATOM 517 C C . MET A 1 71 ? -0.022 -35.610 10.134 1.00 65.38 71 MET A C 1
ATOM 519 O O . MET A 1 71 ? 0.113 -34.928 11.147 1.00 65.38 71 MET A O 1
ATOM 523 N N . VAL A 1 72 ? -0.367 -35.089 8.955 1.00 63.44 72 VAL A N 1
ATOM 524 C CA . VAL A 1 72 ? -0.736 -33.681 8.770 1.00 63.44 72 VAL A CA 1
ATOM 525 C C . VAL A 1 72 ? -2.005 -33.357 9.562 1.00 63.44 72 VAL A C 1
ATOM 527 O O . VAL A 1 72 ? -2.039 -32.340 10.250 1.00 63.44 72 VAL A O 1
ATOM 530 N N . ASP A 1 73 ? -3.001 -34.248 9.549 1.00 63.00 73 ASP A N 1
ATOM 531 C CA . ASP A 1 73 ? -4.245 -34.085 10.314 1.00 63.00 73 ASP A CA 1
ATOM 532 C C . ASP A 1 73 ? -4.030 -34.071 11.837 1.00 63.00 73 ASP A C 1
ATOM 534 O O . ASP A 1 73 ? -4.778 -33.425 12.567 1.00 63.00 73 ASP A O 1
ATOM 538 N N . GLN A 1 74 ? -3.012 -34.778 12.332 1.00 64.94 74 GLN A N 1
ATOM 539 C CA . GLN A 1 74 ? -2.685 -34.876 13.760 1.00 64.94 74 GLN A CA 1
ATOM 540 C C . GLN A 1 74 ? -1.643 -33.844 14.219 1.00 64.94 74 GLN A C 1
ATOM 542 O O . GLN A 1 74 ? -1.318 -33.787 15.407 1.00 64.94 74 GLN A O 1
ATOM 547 N N . SER A 1 75 ? -1.112 -33.025 13.305 1.00 58.38 75 SER A N 1
ATOM 548 C CA . SER A 1 75 ? -0.104 -32.023 13.638 1.00 58.38 75 SER A CA 1
ATOM 549 C C . SER A 1 75 ? -0.728 -30.833 14.384 1.00 58.38 75 SER A C 1
ATOM 551 O O . SER A 1 75 ? -1.723 -30.264 13.925 1.00 58.38 75 SER A O 1
ATOM 553 N N . PRO A 1 76 ? -0.122 -30.368 15.495 1.00 51.53 76 PRO A N 1
ATOM 554 C CA . PRO A 1 76 ? -0.606 -29.219 16.268 1.00 51.53 76 PRO A CA 1
ATOM 555 C C . PRO A 1 76 ? -0.543 -27.879 15.503 1.00 51.53 76 PRO A C 1
ATOM 557 O O . PRO A 1 76 ? -0.996 -26.857 16.014 1.00 51.53 76 PRO A O 1
ATOM 560 N N . GLY A 1 77 ? -0.008 -27.869 14.274 1.00 51.19 77 GLY A N 1
ATOM 561 C CA . GLY A 1 77 ? 0.051 -26.705 13.384 1.00 51.19 77 GLY A CA 1
ATOM 562 C C . GLY A 1 77 ? -1.255 -26.356 12.652 1.00 51.19 77 GLY A C 1
ATOM 563 O O . GLY A 1 77 ? -1.281 -25.359 11.933 1.00 51.19 77 GLY A O 1
ATOM 564 N N . GLN A 1 78 ? -2.344 -27.117 12.830 1.00 46.31 78 GLN A N 1
ATOM 565 C CA . GLN A 1 78 ? -3.637 -26.841 12.174 1.00 46.31 78 GLN A CA 1
ATOM 566 C C . GLN A 1 78 ? -4.315 -25.518 12.585 1.00 46.31 78 GLN A C 1
ATOM 568 O O . GLN A 1 78 ? -5.284 -25.115 11.949 1.00 46.31 78 GLN A O 1
ATOM 573 N N . LEU A 1 79 ? -3.822 -24.795 13.594 1.00 38.97 79 LEU A N 1
ATOM 574 C CA . LEU A 1 79 ? -4.452 -23.542 14.034 1.00 38.97 79 LEU A CA 1
ATOM 575 C C . LEU A 1 79 ? -4.168 -22.311 13.150 1.00 38.97 79 LEU A C 1
ATOM 577 O O . LEU A 1 79 ? -4.678 -21.241 13.467 1.00 38.97 79 LEU A O 1
ATOM 581 N N . ALA A 1 80 ? -3.394 -22.413 12.061 1.00 44.28 80 ALA A N 1
ATOM 582 C CA . ALA A 1 80 ? -2.943 -21.218 11.329 1.00 44.28 80 ALA A CA 1
ATOM 583 C C . ALA A 1 80 ? -3.323 -21.116 9.841 1.00 44.28 80 ALA A C 1
ATOM 585 O O . ALA A 1 80 ? -2.996 -20.104 9.224 1.00 44.28 80 ALA A O 1
ATOM 586 N N . VAL A 1 81 ? -3.991 -22.100 9.228 1.00 49.16 81 VAL A N 1
ATOM 587 C CA . VAL A 1 81 ? -4.266 -22.037 7.777 1.00 49.16 81 VAL A CA 1
ATOM 588 C C . VAL A 1 81 ? -5.650 -22.575 7.439 1.00 49.16 81 VAL A C 1
ATOM 590 O O . VAL A 1 81 ? -5.791 -23.672 6.911 1.00 49.16 81 VAL A O 1
ATOM 593 N N . SER A 1 82 ? -6.688 -21.789 7.709 1.00 39.75 82 SER A N 1
ATOM 594 C CA . SER A 1 82 ? -7.986 -21.995 7.062 1.00 39.75 82 SER A CA 1
ATOM 595 C C . SER A 1 82 ? -8.893 -20.779 7.229 1.00 39.75 82 SER A C 1
ATOM 597 O O . SER A 1 82 ? -9.900 -20.832 7.928 1.00 39.75 82 SER A O 1
ATOM 599 N N . GLU A 1 83 ? -8.570 -19.697 6.530 1.00 43.81 83 GLU A N 1
ATOM 600 C CA . GLU A 1 83 ? -9.626 -18.889 5.927 1.00 43.81 83 GLU A CA 1
ATOM 601 C C . GLU A 1 83 ? -9.460 -18.996 4.410 1.00 43.81 83 GLU A C 1
ATOM 603 O O . GLU A 1 83 ? -8.329 -18.911 3.915 1.00 43.81 83 GLU A O 1
ATOM 608 N N . PRO A 1 84 ? -10.540 -19.253 3.650 1.00 43.12 84 PRO A N 1
ATOM 609 C CA . PRO A 1 84 ? -10.457 -19.227 2.202 1.00 43.12 84 PRO A CA 1
ATOM 610 C C . PRO A 1 84 ? -9.976 -17.835 1.800 1.00 43.12 84 PRO A C 1
ATOM 612 O O . PRO A 1 84 ? -10.664 -16.846 2.054 1.00 43.12 84 PRO A O 1
ATOM 615 N N . LEU A 1 85 ? -8.784 -17.756 1.194 1.00 50.47 85 LEU A N 1
ATOM 616 C CA . LEU A 1 85 ? -8.293 -16.525 0.588 1.00 50.47 85 LEU A CA 1
ATOM 617 C C . LEU A 1 85 ? -9.404 -16.017 -0.331 1.00 50.47 85 LEU A C 1
ATOM 619 O O . LEU A 1 85 ? -9.669 -16.609 -1.376 1.00 50.47 85 LEU A O 1
ATOM 623 N N . LYS A 1 86 ? -10.064 -14.925 0.052 1.00 50.94 86 LYS A N 1
ATOM 624 C CA . LYS A 1 86 ? -10.948 -14.208 -0.855 1.00 50.94 86 LYS A CA 1
ATOM 625 C C . LYS A 1 86 ? -10.062 -13.714 -1.989 1.00 50.94 86 LYS A C 1
ATOM 627 O O . LYS A 1 86 ? -9.316 -12.764 -1.804 1.00 50.94 86 LYS A O 1
ATOM 632 N N . LEU A 1 87 ? -10.050 -14.410 -3.123 1.00 52.62 87 LEU A N 1
ATOM 633 C CA . LEU A 1 87 ? -9.247 -13.984 -4.261 1.00 52.62 87 LEU A CA 1
ATOM 634 C C . LEU A 1 87 ? -9.797 -12.655 -4.783 1.00 52.62 87 LEU A C 1
ATOM 636 O O . LEU A 1 87 ? -11.005 -12.499 -4.969 1.00 52.62 87 LEU A O 1
ATOM 640 N N . ALA A 1 88 ? -8.896 -11.707 -5.034 1.00 55.72 88 ALA A N 1
ATOM 641 C CA . ALA A 1 88 ? -9.204 -10.515 -5.811 1.00 55.72 88 ALA A CA 1
ATOM 642 C C . ALA A 1 88 ? -9.726 -10.949 -7.194 1.00 55.72 88 ALA A C 1
ATOM 644 O O . ALA A 1 88 ? -9.056 -11.716 -7.897 1.00 55.72 88 ALA A O 1
ATOM 645 N N . SER A 1 89 ? -10.928 -10.501 -7.567 1.00 54.72 89 SER A N 1
ATOM 646 C CA . SER A 1 89 ? -11.476 -10.727 -8.908 1.00 54.72 89 SER A CA 1
ATOM 647 C C . SER A 1 89 ? -10.785 -9.807 -9.918 1.00 54.72 89 SER A C 1
ATOM 649 O O . SER A 1 89 ? -10.184 -8.803 -9.540 1.00 54.72 89 SER A O 1
ATOM 651 N N . ALA A 1 90 ? -10.878 -10.114 -11.214 1.00 54.97 90 ALA A N 1
ATOM 652 C CA . ALA A 1 90 ? -10.341 -9.227 -12.252 1.00 54.97 90 ALA A CA 1
ATOM 653 C C . ALA A 1 90 ? -10.958 -7.811 -12.184 1.00 54.97 90 ALA A C 1
ATOM 655 O O . ALA A 1 90 ? -10.253 -6.829 -12.387 1.00 54.97 90 ALA A O 1
ATOM 656 N N . ASP A 1 91 ? -12.236 -7.714 -11.797 1.00 56.84 91 ASP A N 1
ATOM 657 C CA . ASP A 1 91 ? -12.960 -6.442 -11.637 1.00 56.84 91 ASP A CA 1
ATOM 658 C C . ASP A 1 91 ? -12.625 -5.696 -10.337 1.00 56.84 91 ASP A C 1
ATOM 660 O O . ASP A 1 91 ? -12.921 -4.510 -10.191 1.00 56.84 91 ASP A O 1
ATOM 664 N N . ARG A 1 92 ? -12.010 -6.381 -9.367 1.00 72.94 92 ARG A N 1
ATOM 665 C CA . ARG A 1 92 ? -11.533 -5.788 -8.119 1.00 72.94 92 ARG A CA 1
ATOM 666 C C . ARG A 1 92 ? -10.156 -6.370 -7.797 1.00 72.94 92 ARG A C 1
ATOM 668 O O . ARG A 1 92 ? -10.075 -7.316 -7.010 1.00 72.94 92 ARG A O 1
ATOM 675 N N . PRO A 1 93 ? -9.070 -5.799 -8.352 1.00 81.38 93 PRO A N 1
ATOM 676 C CA . PRO A 1 93 ? -7.708 -6.316 -8.197 1.00 81.38 93 PRO A CA 1
ATOM 677 C C . PRO A 1 93 ? -7.127 -6.127 -6.782 1.00 81.38 93 PRO A C 1
ATOM 679 O O . PRO A 1 93 ? -5.914 -6.208 -6.584 1.00 81.38 93 PRO A O 1
ATOM 682 N N . TRP A 1 94 ? -7.977 -5.887 -5.783 1.00 88.62 94 TRP A N 1
ATOM 683 C CA . TRP A 1 94 ? -7.616 -5.878 -4.377 1.00 88.62 94 TRP A CA 1
ATOM 684 C C . TRP A 1 94 ? -8.712 -6.503 -3.514 1.00 88.62 94 TRP A C 1
ATOM 686 O O . TRP A 1 94 ? -9.904 -6.478 -3.827 1.00 88.62 94 TRP A O 1
ATOM 696 N N . VAL A 1 95 ? -8.290 -7.028 -2.375 1.00 91.94 95 VAL A N 1
ATOM 697 C CA . VAL A 1 95 ? -9.159 -7.490 -1.295 1.00 91.94 95 VAL A CA 1
ATOM 698 C C . VAL A 1 95 ? -9.075 -6.460 -0.185 1.00 91.94 95 VAL A C 1
ATOM 700 O O . VAL A 1 95 ? -7.987 -5.977 0.106 1.00 91.94 95 VAL A O 1
ATOM 703 N N . ALA A 1 96 ? -10.207 -6.131 0.423 1.00 94.06 96 ALA A N 1
ATOM 704 C CA . ALA A 1 96 ? -10.278 -5.225 1.558 1.00 94.06 96 ALA A CA 1
ATOM 705 C C . ALA A 1 96 ? -11.120 -5.875 2.655 1.00 94.06 96 ALA A C 1
ATOM 707 O O . ALA A 1 96 ? -12.254 -6.295 2.394 1.00 94.06 96 ALA A O 1
ATOM 708 N N . GLU A 1 97 ? -10.564 -5.964 3.856 1.00 95.19 97 GLU A N 1
ATOM 709 C CA . GLU A 1 97 ? -11.196 -6.586 5.012 1.00 95.19 97 GLU A CA 1
ATOM 710 C C . GLU A 1 97 ? -10.774 -5.900 6.313 1.00 95.19 97 GLU A C 1
ATOM 712 O O . GLU A 1 97 ? -9.667 -5.381 6.430 1.00 95.19 97 GLU A O 1
ATOM 717 N N . LEU A 1 98 ? -11.663 -5.915 7.305 1.00 94.38 98 LEU A N 1
ATOM 718 C CA . LEU A 1 98 ? -11.315 -5.577 8.677 1.00 94.38 98 LEU A CA 1
ATOM 719 C C . LEU A 1 98 ? -11.229 -6.877 9.479 1.00 94.38 98 LEU A C 1
ATOM 721 O O . LEU A 1 98 ? -12.261 -7.466 9.800 1.00 94.38 98 LEU A O 1
ATOM 725 N N . LEU A 1 99 ? -10.007 -7.305 9.782 1.00 93.56 99 LEU A N 1
ATOM 726 C CA . LEU A 1 99 ? -9.731 -8.557 10.483 1.00 93.56 99 LEU A CA 1
ATOM 727 C C . LEU A 1 99 ? -10.147 -8.486 11.966 1.00 93.56 99 LEU A C 1
ATOM 729 O O . LEU A 1 99 ? -10.264 -7.383 12.523 1.00 93.56 99 LEU A O 1
ATOM 733 N N . PRO A 1 100 ? -10.303 -9.641 12.645 1.00 85.50 100 PRO A N 1
ATOM 734 C CA . PRO A 1 100 ? -10.430 -9.693 14.100 1.00 85.50 100 PRO A CA 1
ATOM 735 C C . PRO A 1 100 ? -9.262 -8.966 14.790 1.00 85.50 100 PRO A C 1
ATOM 737 O O . PRO A 1 100 ? -8.115 -9.087 14.369 1.00 85.50 100 PRO A O 1
ATOM 740 N N . GLY A 1 101 ? -9.538 -8.207 15.855 1.00 82.50 101 GLY A N 1
ATOM 741 C CA . GLY A 1 101 ? -8.515 -7.376 16.513 1.00 82.50 101 GLY A CA 1
ATOM 742 C C . GLY A 1 101 ? -8.380 -5.966 15.921 1.00 82.50 101 GLY A C 1
ATOM 743 O O . GLY A 1 101 ? -7.301 -5.384 15.948 1.00 82.50 101 GLY A O 1
ATOM 744 N N . PRO A 1 102 ? -9.515 -5.350 15.565 1.00 86.88 102 PRO A N 1
ATOM 745 C CA . PRO A 1 102 ? -9.744 -4.563 14.337 1.00 86.88 102 PRO A CA 1
ATOM 746 C C . PRO A 1 102 ? -8.467 -4.134 13.588 1.00 86.88 102 PRO A C 1
ATOM 748 O O . PRO A 1 102 ? -7.908 -3.070 13.843 1.00 86.88 102 PRO A O 1
ATOM 751 N N . ILE A 1 103 ? -8.025 -4.941 12.624 1.00 93.94 103 ILE A N 1
ATOM 752 C CA . ILE A 1 103 ? -6.874 -4.619 11.762 1.00 93.94 103 ILE A CA 1
ATOM 753 C C . ILE A 1 103 ? -7.379 -4.371 10.346 1.00 93.94 103 ILE A C 1
ATOM 755 O O . ILE A 1 103 ? -8.034 -5.234 9.762 1.00 93.94 103 ILE A O 1
ATOM 759 N N . ALA A 1 104 ? -7.087 -3.195 9.792 1.00 95.56 104 ALA A N 1
ATOM 760 C CA . ALA A 1 104 ? -7.399 -2.887 8.402 1.00 95.56 104 ALA A CA 1
ATOM 761 C C . ALA A 1 104 ? -6.464 -3.686 7.489 1.00 95.56 104 ALA A C 1
ATOM 763 O O . ALA A 1 104 ? -5.248 -3.581 7.614 1.00 95.56 104 ALA A O 1
ATOM 764 N N . TYR A 1 105 ? -7.012 -4.490 6.588 1.00 96.69 105 TYR A N 1
ATOM 765 C CA . TYR A 1 105 ? -6.241 -5.367 5.720 1.00 96.69 105 TYR A CA 1
ATOM 766 C C . TYR A 1 105 ? -6.592 -5.112 4.259 1.00 96.69 105 TYR A C 1
ATOM 768 O O . TYR A 1 105 ? -7.754 -5.209 3.855 1.00 96.69 105 TYR A O 1
ATOM 776 N N . TRP A 1 106 ? -5.566 -4.832 3.458 1.00 96.62 106 TRP A N 1
ATOM 777 C CA . TRP A 1 106 ? -5.669 -4.752 2.009 1.00 96.62 106 TRP A CA 1
ATOM 778 C C . TRP A 1 106 ? -4.696 -5.723 1.366 1.00 96.62 106 TRP A C 1
ATOM 780 O O . TRP A 1 106 ? -3.497 -5.619 1.595 1.00 96.62 106 TRP A O 1
ATOM 790 N N . ARG A 1 107 ? -5.184 -6.623 0.512 1.00 95.31 107 ARG A N 1
ATOM 791 C CA . ARG A 1 107 ? -4.323 -7.398 -0.389 1.00 95.31 107 ARG A CA 1
ATOM 792 C C . ARG A 1 107 ? -4.380 -6.799 -1.773 1.00 95.31 107 ARG A C 1
ATOM 794 O O . ARG A 1 107 ? -5.456 -6.761 -2.362 1.00 95.31 107 ARG A O 1
ATOM 801 N N . VAL A 1 108 ? -3.244 -6.363 -2.297 1.00 93.19 108 VAL A N 1
ATOM 802 C CA . VAL A 1 108 ? -3.151 -5.684 -3.590 1.00 93.19 108 VAL A CA 1
ATOM 803 C C . VAL A 1 108 ? -2.524 -6.627 -4.604 1.00 93.19 108 VAL A C 1
ATOM 805 O O . VAL A 1 108 ? -1.382 -7.052 -4.451 1.00 93.19 108 VAL A O 1
ATOM 808 N N . ARG A 1 109 ? -3.272 -6.940 -5.663 1.00 90.19 109 ARG A N 1
ATOM 809 C CA . ARG A 1 109 ? -2.766 -7.706 -6.806 1.00 90.19 109 ARG A CA 1
ATOM 810 C C . ARG A 1 109 ? -2.286 -6.790 -7.930 1.00 90.19 109 ARG A C 1
ATOM 812 O O . ARG A 1 109 ? -1.362 -7.139 -8.662 1.00 90.19 109 ARG A O 1
ATOM 819 N N . THR A 1 110 ? -2.911 -5.625 -8.085 1.00 89.81 110 THR A N 1
ATOM 820 C CA . THR A 1 110 ? -2.562 -4.640 -9.118 1.00 89.81 110 THR A CA 1
ATOM 821 C C . THR A 1 110 ? -2.794 -3.227 -8.590 1.00 89.81 110 THR A C 1
ATOM 823 O O . THR A 1 110 ? -3.832 -2.946 -7.989 1.00 89.81 110 THR A O 1
ATOM 826 N N . MET A 1 111 ? -1.836 -2.337 -8.829 1.00 88.81 111 MET A N 1
ATOM 827 C CA . MET A 1 111 ? -1.898 -0.912 -8.517 1.00 88.81 111 MET A CA 1
ATOM 828 C C . MET A 1 111 ? -2.504 -0.184 -9.716 1.00 88.81 111 MET A C 1
ATOM 830 O O . MET A 1 111 ? -1.799 0.274 -10.610 1.00 88.81 111 MET A O 1
ATOM 834 N N . GLY A 1 112 ? -3.835 -0.159 -9.773 1.00 85.31 112 GLY A N 1
ATOM 835 C CA . GLY A 1 112 ? -4.573 0.633 -10.758 1.00 85.31 112 GLY A CA 1
ATOM 836 C C . GLY A 1 112 ? -4.925 2.022 -10.225 1.00 85.31 112 GLY A C 1
ATOM 837 O O . GLY A 1 112 ? -4.969 2.227 -9.012 1.00 85.31 112 GLY A O 1
ATOM 838 N N . ALA A 1 113 ? -5.281 2.940 -11.126 1.00 82.31 113 ALA A N 1
ATOM 839 C CA . ALA A 1 113 ? -5.646 4.328 -10.803 1.00 82.31 113 ALA A CA 1
ATOM 840 C C . ALA A 1 113 ? -6.788 4.469 -9.771 1.00 82.31 113 ALA A C 1
ATOM 842 O O . ALA A 1 113 ? -6.914 5.479 -9.090 1.00 82.31 113 ALA A O 1
ATOM 843 N N . THR A 1 114 ? -7.640 3.450 -9.618 1.00 88.31 114 THR A N 1
ATOM 844 C CA . THR A 1 114 ? -8.764 3.484 -8.667 1.00 88.31 114 THR A CA 1
ATOM 845 C C . THR A 1 114 ? -8.422 2.916 -7.288 1.00 88.31 114 THR A C 1
ATOM 847 O O . THR A 1 114 ? -9.256 2.979 -6.382 1.00 88.31 114 THR A O 1
ATOM 850 N N . LEU A 1 115 ? -7.241 2.308 -7.114 1.00 91.38 115 LEU A N 1
ATOM 851 C CA . LEU A 1 115 ? -6.887 1.588 -5.888 1.00 91.38 115 LEU A CA 1
ATOM 852 C C . LEU A 1 115 ? -6.851 2.532 -4.686 1.00 91.38 115 LEU A C 1
ATOM 854 O O . LEU A 1 115 ? -7.485 2.253 -3.669 1.00 91.38 115 LEU A O 1
ATOM 858 N N . ALA A 1 116 ? -6.159 3.664 -4.813 1.00 92.31 116 ALA A N 1
ATOM 859 C CA . ALA A 1 116 ? -5.983 4.587 -3.699 1.00 92.31 116 ALA A CA 1
ATOM 860 C C . ALA A 1 116 ? -7.325 5.178 -3.224 1.00 92.31 116 ALA A C 1
ATOM 862 O O . ALA A 1 116 ? -7.588 5.294 -2.028 1.00 92.31 116 ALA A O 1
ATOM 863 N N . GLU A 1 117 ? -8.224 5.490 -4.159 1.00 92.12 117 GLU A N 1
ATOM 864 C CA . GLU A 1 117 ? -9.580 5.956 -3.843 1.00 92.12 117 GLU A CA 1
ATOM 865 C C . GLU A 1 117 ? -10.433 4.875 -3.178 1.00 92.12 117 GLU A C 1
ATOM 867 O O . GLU A 1 117 ? -11.204 5.150 -2.256 1.00 92.12 117 GLU A O 1
ATOM 872 N N . ALA A 1 118 ? -10.307 3.626 -3.628 1.00 92.31 118 ALA A N 1
ATOM 873 C CA . ALA A 1 118 ? -10.990 2.510 -2.999 1.00 92.31 118 ALA A CA 1
ATOM 874 C C . ALA A 1 118 ? -10.505 2.275 -1.566 1.00 92.31 118 ALA A C 1
ATOM 876 O O . ALA A 1 118 ? -11.337 2.174 -0.667 1.00 92.31 118 ALA A O 1
ATOM 877 N N . MET A 1 119 ? -9.191 2.287 -1.337 1.00 94.12 119 MET A N 1
ATOM 878 C CA . MET A 1 119 ? -8.614 2.172 0.003 1.00 94.12 119 MET A CA 1
ATOM 879 C C . MET A 1 119 ? -9.062 3.316 0.918 1.00 94.12 119 MET A C 1
ATOM 881 O O . MET A 1 119 ? -9.395 3.072 2.076 1.00 94.12 119 MET A O 1
ATOM 885 N N . GLY A 1 120 ? -9.166 4.543 0.397 1.00 93.06 120 GLY A N 1
ATOM 886 C CA . GLY A 1 120 ? -9.722 5.678 1.139 1.00 93.06 120 GLY A CA 1
ATOM 887 C C . GLY A 1 120 ? -11.182 5.480 1.558 1.00 93.06 120 GLY A C 1
ATOM 888 O O . GLY A 1 120 ? -11.557 5.824 2.683 1.00 93.06 120 GLY A O 1
ATOM 889 N N . ARG A 1 121 ? -12.010 4.869 0.701 1.00 93.56 121 ARG A N 1
ATOM 890 C CA . ARG A 1 121 ? -13.403 4.517 1.036 1.00 93.56 121 ARG A CA 1
ATOM 891 C C . ARG A 1 121 ? -13.476 3.402 2.076 1.00 93.56 121 ARG A C 1
ATOM 893 O O . ARG A 1 121 ? -14.221 3.538 3.045 1.00 93.56 121 ARG A O 1
ATOM 900 N N . ASP A 1 122 ? -12.686 2.345 1.895 1.00 94.00 122 ASP A N 1
ATOM 901 C CA . ASP A 1 122 ? -12.598 1.218 2.829 1.00 94.00 122 ASP A CA 1
ATOM 902 C C . ASP A 1 122 ? -12.178 1.718 4.226 1.00 94.00 122 ASP A C 1
ATOM 904 O O . ASP A 1 122 ? -12.869 1.477 5.218 1.00 94.00 122 ASP A O 1
ATOM 908 N N . TRP A 1 123 ? -11.118 2.531 4.298 1.00 93.25 123 TRP A N 1
ATOM 909 C CA . TRP A 1 123 ? -10.658 3.143 5.543 1.00 93.25 123 TRP A CA 1
ATOM 910 C C . TRP A 1 123 ? -11.720 4.032 6.192 1.00 93.25 123 TRP A C 1
ATOM 912 O O . TRP A 1 123 ? -11.956 3.935 7.396 1.00 93.25 123 TRP A O 1
ATOM 922 N N . SER A 1 124 ? -12.396 4.874 5.408 1.00 92.12 124 SER A N 1
ATOM 923 C CA . SER A 1 124 ? -13.445 5.759 5.928 1.00 92.12 124 SER A CA 1
ATOM 924 C C . SER A 1 124 ? -14.580 4.974 6.594 1.00 92.12 124 SER A C 1
ATOM 926 O O . SER A 1 124 ? -15.085 5.390 7.637 1.00 92.12 124 SER A O 1
ATOM 928 N N . ALA A 1 125 ? -14.937 3.812 6.039 1.00 92.75 125 ALA A N 1
ATOM 929 C CA . ALA A 1 125 ? -15.927 2.911 6.625 1.00 92.75 125 ALA A CA 1
ATOM 930 C C . ALA A 1 125 ? -15.421 2.216 7.903 1.00 92.75 125 ALA A C 1
ATOM 932 O O . ALA A 1 125 ? -16.199 1.947 8.820 1.00 92.75 125 ALA A O 1
ATOM 933 N N . TRP A 1 126 ? -14.125 1.912 7.983 1.00 93.31 126 TRP A N 1
ATOM 934 C CA . TRP A 1 126 ? -13.534 1.208 9.124 1.00 93.31 126 TRP A CA 1
ATOM 935 C C . TRP A 1 126 ? -13.105 2.123 10.262 1.00 93.31 126 TRP A C 1
ATOM 937 O O . TRP A 1 126 ? -13.027 1.662 11.396 1.00 93.31 126 TRP A O 1
ATOM 947 N N . ARG A 1 127 ? -12.883 3.415 10.005 1.00 90.12 127 ARG A N 1
ATOM 948 C CA . ARG A 1 127 ? -12.390 4.378 10.998 1.00 90.12 127 ARG A CA 1
ATOM 949 C C . ARG A 1 127 ? -13.242 4.415 12.268 1.00 90.12 127 ARG A C 1
ATOM 951 O O . ARG A 1 127 ? -12.701 4.515 13.361 1.00 90.12 127 ARG A O 1
ATOM 958 N N . GLN A 1 128 ? -14.561 4.260 12.139 1.00 90.06 128 GLN A N 1
ATOM 959 C CA . GLN A 1 128 ? -15.494 4.218 13.276 1.00 90.06 128 GLN A CA 1
ATOM 960 C C . GLN A 1 128 ? -15.285 3.006 14.200 1.00 90.06 128 GLN A C 1
ATOM 962 O O . GLN A 1 128 ? -15.724 3.017 15.346 1.00 90.06 128 GLN A O 1
ATOM 967 N N . LYS A 1 129 ? -14.613 1.960 13.710 1.00 90.69 129 LYS A N 1
ATOM 968 C CA . LYS A 1 129 ? -14.292 0.736 14.454 1.00 90.69 129 LYS A CA 1
ATOM 969 C C . LYS A 1 129 ? -12.917 0.793 15.128 1.00 90.69 129 LYS A C 1
ATOM 971 O O . LYS A 1 129 ? -12.494 -0.214 15.682 1.00 90.69 129 LYS A O 1
ATOM 976 N N . ASN A 1 130 ? -12.249 1.952 15.090 1.00 89.50 130 ASN A N 1
ATOM 977 C CA . ASN A 1 130 ? -10.954 2.217 15.723 1.00 89.50 130 ASN A CA 1
ATOM 978 C C . ASN A 1 130 ? -9.912 1.122 15.445 1.00 89.50 130 ASN A C 1
ATOM 980 O O . ASN A 1 130 ? -9.472 0.445 16.378 1.00 89.50 130 ASN A O 1
ATOM 984 N N . PRO A 1 131 ? -9.536 0.917 14.170 1.00 91.38 131 PRO A N 1
ATOM 985 C CA . PRO A 1 131 ? -8.541 -0.079 13.830 1.00 91.38 131 PRO A CA 1
ATOM 986 C C . PRO A 1 131 ? -7.222 0.176 14.561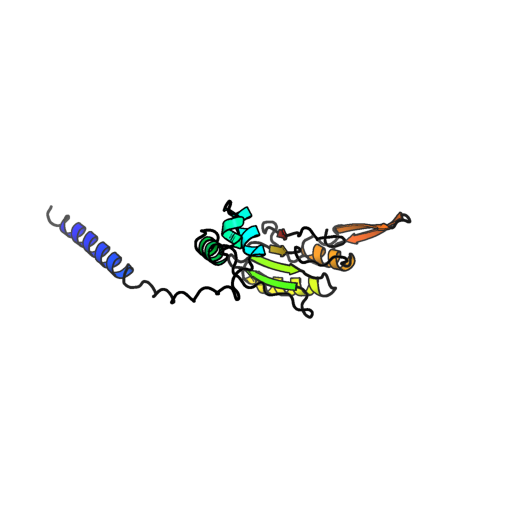 1.00 91.38 131 PRO A C 1
ATOM 988 O O . PRO A 1 131 ? -6.718 1.300 14.602 1.00 91.38 131 PRO A O 1
ATOM 991 N N . LEU A 1 132 ? -6.673 -0.890 15.140 1.00 92.00 132 LEU A N 1
ATOM 992 C CA . LEU A 1 132 ? -5.432 -0.855 15.909 1.00 92.00 132 LEU A CA 1
ATOM 993 C C . LEU A 1 132 ? -4.199 -0.836 15.009 1.00 92.00 132 LEU A C 1
ATOM 995 O O . LEU A 1 132 ? -3.131 -0.447 15.462 1.00 92.00 132 LEU A O 1
ATOM 999 N N . GLY A 1 133 ? -4.341 -1.240 13.748 1.00 92.88 133 GLY A N 1
ATOM 1000 C CA . GLY A 1 133 ? -3.255 -1.338 12.783 1.00 92.88 133 GLY A CA 1
ATOM 1001 C C . GLY A 1 133 ? -3.773 -1.443 1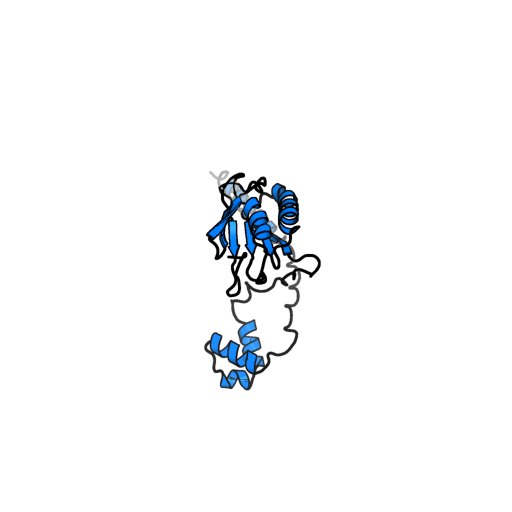1.356 1.00 92.88 133 GLY A C 1
ATOM 1002 O O . GLY A 1 133 ? -4.965 -1.677 11.124 1.00 92.88 133 GLY A O 1
ATOM 1003 N N . ALA A 1 134 ? -2.855 -1.291 10.410 1.00 95.12 134 ALA A N 1
ATOM 1004 C CA . ALA A 1 134 ? -3.095 -1.485 8.992 1.00 95.12 134 ALA A CA 1
ATOM 1005 C C . ALA A 1 134 ? -2.064 -2.451 8.398 1.00 95.12 134 ALA A C 1
ATOM 1007 O O . ALA A 1 134 ? -0.883 -2.410 8.740 1.00 95.12 134 ALA A O 1
ATOM 1008 N N . VAL A 1 135 ? -2.512 -3.307 7.486 1.00 96.62 135 VAL A N 1
ATOM 1009 C CA . VAL A 1 135 ? -1.684 -4.252 6.742 1.00 96.62 135 VAL A CA 1
ATOM 1010 C C . VAL A 1 135 ? -1.936 -4.058 5.253 1.00 96.62 135 VAL A C 1
ATOM 1012 O O . VAL A 1 135 ? -3.073 -4.163 4.790 1.00 96.62 135 VAL A O 1
ATOM 1015 N N . VAL A 1 136 ? -0.865 -3.812 4.505 1.00 96.62 136 VAL A N 1
ATOM 1016 C CA . VAL A 1 136 ? -0.864 -3.801 3.040 1.00 96.62 136 VAL A CA 1
ATOM 1017 C C . VAL A 1 136 ? -0.094 -5.028 2.565 1.00 96.62 136 VAL A C 1
ATOM 1019 O O . VAL A 1 136 ? 1.115 -5.137 2.738 1.00 96.62 136 VAL A O 1
ATOM 1022 N N . ASP A 1 137 ? -0.807 -5.991 2.001 1.00 96.38 137 ASP A N 1
ATOM 1023 C CA . ASP A 1 137 ? -0.263 -7.251 1.518 1.00 96.38 137 ASP A CA 1
ATOM 1024 C C . ASP A 1 137 ? -0.003 -7.185 0.012 1.00 96.38 137 ASP A C 1
ATOM 1026 O O . ASP A 1 137 ? -0.927 -7.228 -0.803 1.00 96.38 137 ASP A O 1
ATOM 1030 N N . LEU A 1 138 ? 1.277 -7.080 -0.335 1.00 95.19 138 LEU A N 1
ATOM 1031 C CA . LEU A 1 138 ? 1.808 -7.023 -1.693 1.00 95.19 138 LEU A CA 1
ATOM 1032 C C . LEU A 1 138 ? 2.380 -8.373 -2.149 1.00 95.19 138 LEU A C 1
ATOM 1034 O O . LEU A 1 138 ? 3.008 -8.444 -3.204 1.00 95.19 138 LEU A O 1
ATOM 1038 N N . ARG A 1 139 ? 2.191 -9.466 -1.393 1.00 94.00 139 ARG A N 1
ATOM 1039 C CA . ARG A 1 139 ? 2.784 -10.777 -1.733 1.00 94.00 139 ARG A CA 1
ATOM 1040 C C . ARG A 1 139 ? 2.335 -11.321 -3.087 1.00 94.00 139 ARG A C 1
ATOM 1042 O O . ARG A 1 139 ? 3.089 -12.050 -3.725 1.00 94.00 139 ARG A O 1
ATOM 1049 N N . GLU A 1 140 ? 1.131 -10.953 -3.513 1.00 89.62 140 GLU A N 1
ATOM 1050 C CA . GLU A 1 140 ? 0.538 -11.323 -4.804 1.00 89.62 140 GLU A CA 1
ATOM 1051 C C . GLU A 1 140 ? 0.532 -10.160 -5.810 1.00 89.62 140 GLU A C 1
ATOM 1053 O O . GLU A 1 140 ? -0.092 -10.266 -6.869 1.00 89.62 140 GLU A O 1
ATOM 1058 N N . CYS A 1 141 ? 1.195 -9.043 -5.495 1.00 91.19 141 CYS A N 1
ATOM 1059 C CA . CYS A 1 141 ? 1.258 -7.908 -6.402 1.00 91.19 141 CYS A CA 1
ATOM 1060 C C . CYS A 1 141 ? 2.018 -8.307 -7.670 1.00 91.19 141 CYS A C 1
ATOM 1062 O O . CYS A 1 141 ? 3.146 -8.802 -7.615 1.00 91.19 141 CYS A O 1
ATOM 1064 N N . LEU A 1 142 ? 1.381 -8.110 -8.824 1.00 89.00 142 LEU A N 1
ATOM 1065 C CA . LEU A 1 142 ? 1.959 -8.467 -10.111 1.00 89.00 142 LEU A CA 1
ATOM 1066 C C . LEU A 1 142 ? 3.189 -7.597 -10.420 1.00 89.00 142 LEU A C 1
ATOM 1068 O O . LEU A 1 142 ? 3.221 -6.422 -10.044 1.00 89.00 142 LEU A O 1
ATOM 1072 N N . PRO A 1 143 ? 4.178 -8.127 -11.159 1.00 79.56 143 PRO A N 1
ATOM 1073 C CA . PRO A 1 143 ? 5.270 -7.311 -11.678 1.00 79.56 143 PRO A CA 1
ATOM 1074 C C . PRO A 1 143 ? 4.740 -6.258 -12.668 1.00 79.56 143 PRO A C 1
ATOM 1076 O O . PRO A 1 143 ? 3.642 -6.401 -13.206 1.00 79.56 143 PRO A O 1
ATOM 1079 N N . ALA A 1 144 ? 5.535 -5.215 -12.929 1.00 81.12 144 ALA A N 1
ATOM 1080 C CA . ALA A 1 144 ? 5.223 -4.136 -13.879 1.00 81.12 144 ALA A CA 1
ATOM 1081 C C . ALA A 1 144 ? 3.995 -3.273 -13.508 1.00 81.12 144 ALA A C 1
ATOM 1083 O O . ALA A 1 144 ? 3.089 -3.064 -14.312 1.00 81.12 144 ALA A O 1
ATOM 1084 N N . GLN A 1 145 ? 3.988 -2.738 -12.285 1.00 87.12 145 GLN A N 1
ATOM 1085 C CA . GLN A 1 145 ? 3.028 -1.712 -11.863 1.00 87.12 145 GLN A CA 1
ATOM 1086 C C . GLN A 1 145 ? 3.465 -0.305 -12.308 1.00 87.12 145 GLN A C 1
ATOM 1088 O O . GLN A 1 145 ? 4.648 -0.058 -12.552 1.00 87.12 145 GLN A O 1
ATOM 1093 N N . SER A 1 146 ? 2.512 0.626 -12.402 1.00 90.62 146 SER A N 1
ATOM 1094 C CA . SER A 1 146 ? 2.795 2.041 -12.682 1.00 90.62 146 SER A CA 1
ATOM 1095 C C . SER A 1 146 ? 3.428 2.720 -11.463 1.00 90.62 146 SER A C 1
ATOM 1097 O O . SER A 1 146 ? 2.943 2.569 -10.342 1.00 90.62 146 SER A O 1
ATOM 1099 N N . LEU A 1 147 ? 4.484 3.511 -11.695 1.00 91.69 147 LEU A N 1
ATOM 1100 C CA . LEU A 1 147 ? 5.090 4.359 -10.662 1.00 91.69 147 LEU A CA 1
ATOM 1101 C C . LEU A 1 147 ? 4.109 5.434 -10.177 1.00 91.69 147 LEU A C 1
ATOM 1103 O O . LEU A 1 147 ? 4.086 5.749 -8.995 1.00 91.69 147 LEU A O 1
ATOM 1107 N N . GLU A 1 148 ? 3.271 5.972 -11.063 1.00 92.94 148 GLU A N 1
ATOM 1108 C CA . GLU A 1 148 ? 2.205 6.906 -10.701 1.00 92.94 148 GLU A CA 1
ATOM 1109 C C . GLU A 1 148 ? 1.215 6.265 -9.722 1.00 92.94 148 GLU A C 1
ATOM 1111 O O . GLU A 1 148 ? 0.951 6.832 -8.666 1.00 92.94 148 GLU A O 1
ATOM 1116 N N . SER A 1 149 ? 0.725 5.056 -10.011 1.00 92.00 149 SER A N 1
ATOM 1117 C CA . SER A 1 149 ? -0.204 4.363 -9.107 1.00 92.00 149 SER A CA 1
ATOM 1118 C C . SER A 1 149 ? 0.449 3.942 -7.785 1.00 92.00 149 SER A C 1
ATOM 1120 O O . SER A 1 149 ? -0.207 3.975 -6.744 1.00 92.00 149 SER A O 1
ATOM 1122 N N . ALA A 1 150 ? 1.739 3.592 -7.791 1.00 92.81 150 ALA A N 1
ATOM 1123 C CA . ALA A 1 150 ? 2.495 3.360 -6.560 1.00 92.81 150 ALA A CA 1
ATOM 1124 C C . ALA A 1 150 ? 2.630 4.647 -5.729 1.00 92.81 150 ALA A C 1
ATOM 1126 O O . ALA A 1 150 ? 2.417 4.627 -4.518 1.00 92.81 150 ALA A O 1
ATOM 1127 N N . ALA A 1 151 ? 2.901 5.786 -6.374 1.00 93.69 151 ALA A N 1
ATOM 1128 C CA . ALA A 1 151 ? 2.943 7.085 -5.710 1.00 93.69 151 ALA A CA 1
ATOM 1129 C C . ALA A 1 151 ? 1.583 7.459 -5.090 1.00 93.69 151 ALA A C 1
ATOM 1131 O O . ALA A 1 151 ? 1.537 7.878 -3.935 1.00 93.69 151 ALA A O 1
ATOM 1132 N N . GLU A 1 152 ? 0.477 7.245 -5.808 1.00 93.38 152 GLU A N 1
ATOM 1133 C CA . GLU A 1 152 ? -0.881 7.474 -5.293 1.00 93.38 152 GLU A CA 1
ATOM 1134 C C . GLU A 1 152 ? -1.214 6.591 -4.083 1.00 93.38 152 GLU A C 1
ATOM 1136 O O . GLU A 1 152 ? -1.865 7.052 -3.141 1.00 93.38 152 GLU A O 1
ATOM 1141 N N . LEU A 1 153 ? -0.768 5.330 -4.094 1.00 93.56 153 LEU A N 1
ATOM 1142 C CA . LEU A 1 153 ? -0.909 4.414 -2.965 1.00 93.56 153 LEU A CA 1
ATOM 1143 C C . LEU A 1 153 ? -0.084 4.887 -1.761 1.00 93.56 153 LEU A C 1
ATOM 1145 O O . LEU A 1 153 ? -0.613 4.965 -0.654 1.00 93.56 153 LEU A O 1
ATOM 1149 N N . CYS A 1 154 ? 1.186 5.240 -1.965 1.00 93.69 154 CYS A N 1
ATOM 1150 C CA . CYS A 1 154 ? 2.065 5.729 -0.902 1.00 93.69 154 CYS A CA 1
ATOM 1151 C C . CYS A 1 154 ? 1.552 7.035 -0.281 1.00 93.69 154 CYS A C 1
ATOM 1153 O O . CYS A 1 154 ? 1.605 7.192 0.939 1.00 93.69 154 CYS A O 1
ATOM 1155 N N . ALA A 1 155 ? 0.986 7.937 -1.091 1.00 94.19 155 ALA A N 1
ATOM 1156 C CA . ALA A 1 155 ? 0.410 9.206 -0.640 1.00 94.19 155 ALA A CA 1
ATOM 1157 C C . ALA A 1 155 ? -0.702 9.039 0.417 1.00 94.19 155 ALA A C 1
ATOM 1159 O O . ALA A 1 155 ? -0.959 9.959 1.189 1.00 94.19 155 ALA A O 1
ATOM 1160 N N . LEU A 1 156 ? -1.332 7.861 0.514 1.00 93.75 156 LEU A N 1
ATOM 1161 C CA . LEU A 1 156 ? -2.312 7.554 1.561 1.00 93.75 156 LEU A CA 1
ATOM 1162 C C . LEU A 1 156 ? -1.714 7.495 2.974 1.00 93.75 156 LEU A C 1
ATOM 1164 O O . LEU A 1 156 ? -2.455 7.595 3.953 1.00 93.75 156 LEU A O 1
ATOM 1168 N N . PHE A 1 157 ? -0.402 7.311 3.097 1.00 92.69 157 PHE A N 1
ATOM 1169 C CA . PHE A 1 157 ? 0.258 7.022 4.371 1.00 92.69 157 PHE A CA 1
ATOM 1170 C C . PHE A 1 157 ? 1.260 8.092 4.805 1.00 92.69 157 PHE A C 1
ATOM 1172 O O . PHE A 1 157 ? 1.801 7.996 5.903 1.00 92.69 157 PHE A O 1
ATOM 1179 N N . VAL A 1 158 ? 1.495 9.107 3.974 1.00 91.06 158 VAL A N 1
ATOM 1180 C CA . VAL A 1 158 ? 2.517 10.135 4.206 1.00 91.06 158 VAL A CA 1
ATOM 1181 C C . VAL A 1 158 ? 1.929 11.543 4.210 1.00 91.06 158 VAL A C 1
ATOM 1183 O O . VAL A 1 158 ? 0.820 11.779 3.726 1.00 91.06 158 VAL A O 1
ATOM 1186 N N . THR A 1 159 ? 2.678 12.503 4.745 1.00 90.94 159 THR A N 1
ATOM 1187 C CA . THR A 1 159 ? 2.215 13.892 4.835 1.00 90.94 159 THR A CA 1
ATOM 1188 C C . THR A 1 159 ? 2.157 14.528 3.437 1.00 90.94 159 THR A C 1
ATOM 1190 O O . THR A 1 159 ? 3.041 14.272 2.612 1.00 90.94 159 THR A O 1
ATOM 1193 N N . PRO A 1 160 ? 1.162 15.386 3.130 1.00 92.81 160 PRO A N 1
ATOM 1194 C CA . PRO A 1 160 ? 1.127 16.092 1.852 1.00 92.81 160 PRO A CA 1
ATOM 1195 C C . PRO A 1 160 ? 2.397 16.927 1.628 1.00 92.81 160 PRO A C 1
ATOM 1197 O O . PRO A 1 160 ? 2.888 17.596 2.537 1.00 92.81 160 PRO A O 1
ATOM 1200 N N . GLY A 1 161 ? 2.916 16.915 0.402 1.00 92.38 161 GLY A N 1
ATOM 1201 C CA . GLY A 1 161 ? 4.121 17.632 -0.021 1.00 92.38 161 GLY A CA 1
ATOM 1202 C C . GLY A 1 161 ? 5.434 16.859 0.148 1.00 92.38 161 GLY A C 1
ATOM 1203 O O . GLY A 1 161 ? 6.442 17.248 -0.461 1.00 92.38 161 GLY A O 1
ATOM 1204 N N . GLU A 1 162 ? 5.434 15.761 0.911 1.00 94.50 162 GLU A N 1
ATOM 1205 C CA . GLU A 1 162 ? 6.610 14.904 1.084 1.00 94.50 162 GLU A CA 1
ATOM 1206 C C . GLU A 1 162 ? 7.028 14.257 -0.239 1.00 94.50 162 GLU A C 1
ATOM 1208 O O . GLU A 1 162 ? 6.197 13.909 -1.082 1.00 94.50 162 GLU A O 1
ATOM 1213 N N . ILE A 1 163 ? 8.341 14.127 -0.436 1.00 95.56 163 ILE A N 1
ATOM 1214 C CA . ILE A 1 163 ? 8.901 13.414 -1.585 1.00 95.56 163 ILE A CA 1
ATOM 1215 C C . ILE A 1 163 ? 8.766 11.921 -1.308 1.00 95.56 163 ILE A C 1
ATOM 1217 O O . ILE A 1 163 ? 9.288 11.436 -0.309 1.00 95.56 163 ILE A O 1
ATOM 1221 N N . LEU A 1 164 ? 8.092 11.211 -2.209 1.00 94.31 164 LEU A N 1
ATOM 1222 C CA . LEU A 1 164 ? 7.925 9.763 -2.138 1.00 94.31 164 LEU A CA 1
ATOM 1223 C C . LEU A 1 164 ? 9.164 9.069 -2.699 1.00 94.31 164 LEU A C 1
ATOM 1225 O O . LEU A 1 164 ? 9.802 8.268 -2.027 1.00 94.31 164 LEU A O 1
ATOM 1229 N N . PHE A 1 165 ? 9.519 9.415 -3.935 1.00 94.00 165 PHE A N 1
ATOM 1230 C CA . PHE A 1 165 ? 10.718 8.938 -4.611 1.00 94.00 165 PHE A CA 1
ATOM 1231 C C . PHE A 1 165 ? 11.034 9.823 -5.821 1.00 94.00 165 PHE A C 1
ATOM 1233 O O . PHE A 1 165 ? 10.182 10.551 -6.340 1.00 94.00 165 PHE A O 1
ATOM 1240 N N . THR A 1 166 ? 12.273 9.732 -6.295 1.00 94.25 166 THR A N 1
ATOM 1241 C CA . THR A 1 166 ? 12.717 10.366 -7.538 1.00 94.25 166 THR A CA 1
ATOM 1242 C C . THR A 1 166 ? 13.061 9.277 -8.536 1.00 94.25 166 THR A C 1
ATOM 1244 O O . THR A 1 166 ? 13.884 8.409 -8.259 1.00 94.25 166 THR A O 1
ATOM 1247 N N . TRP A 1 167 ? 12.443 9.333 -9.709 1.00 93.19 167 TRP A N 1
ATOM 1248 C CA . TRP A 1 167 ? 12.796 8.486 -10.837 1.00 93.19 167 TRP A CA 1
ATOM 1249 C C . TRP A 1 167 ? 13.726 9.250 -11.772 1.00 93.19 167 TRP A C 1
ATOM 1251 O O . TRP A 1 167 ? 13.478 10.420 -12.066 1.00 93.19 167 TRP A O 1
ATOM 1261 N N . ARG A 1 168 ? 14.776 8.589 -12.255 1.00 93.69 168 ARG A N 1
ATOM 1262 C CA . ARG A 1 168 ? 15.710 9.140 -13.238 1.00 93.69 168 ARG A CA 1
ATOM 1263 C C . ARG A 1 168 ? 15.820 8.178 -14.414 1.00 93.69 168 ARG A C 1
ATOM 1265 O O . ARG A 1 168 ? 16.009 6.981 -14.204 1.00 93.69 168 ARG A O 1
ATOM 1272 N N . ASP A 1 169 ? 15.704 8.694 -15.633 1.00 90.81 169 ASP A N 1
ATOM 1273 C CA . ASP A 1 169 ? 15.915 7.895 -16.841 1.00 90.81 169 ASP A CA 1
ATOM 1274 C C . ASP A 1 169 ? 17.405 7.753 -17.200 1.00 90.81 169 ASP A C 1
ATOM 1276 O O . ASP A 1 169 ? 18.287 8.374 -16.602 1.00 90.81 169 ASP A O 1
ATOM 1280 N N . GLY A 1 170 ? 17.696 6.929 -18.210 1.00 90.69 170 GLY A N 1
ATOM 1281 C CA . GLY A 1 170 ? 19.063 6.724 -18.700 1.00 90.69 170 GLY A CA 1
ATOM 1282 C C . GLY A 1 170 ? 19.699 7.958 -19.356 1.00 90.69 170 GLY A C 1
ATOM 1283 O O . GLY A 1 170 ? 20.906 7.960 -19.578 1.00 90.69 170 GLY A O 1
ATOM 1284 N N . ALA A 1 171 ? 18.919 9.003 -19.650 1.00 92.56 171 ALA A N 1
ATOM 1285 C CA . ALA A 1 171 ? 19.392 10.278 -20.190 1.00 92.56 171 ALA A CA 1
ATOM 1286 C C . ALA A 1 171 ? 19.624 11.335 -19.091 1.00 92.56 171 ALA A C 1
ATOM 1288 O O . ALA A 1 171 ? 20.028 12.459 -19.391 1.00 92.56 171 ALA A O 1
ATOM 1289 N N . GLY A 1 172 ? 19.388 10.989 -17.821 1.00 90.81 172 GLY A N 1
ATOM 1290 C CA . GLY A 1 172 ? 19.559 11.885 -16.682 1.00 90.81 172 GLY A CA 1
ATOM 1291 C C . GLY A 1 172 ? 18.365 12.802 -16.411 1.00 90.81 172 GLY A C 1
ATOM 1292 O O . GLY A 1 172 ? 18.465 13.675 -15.550 1.00 90.81 172 GLY A O 1
ATOM 1293 N N . LYS A 1 173 ? 17.232 12.619 -17.099 1.00 93.69 173 LYS A N 1
ATOM 1294 C CA . LYS A 1 173 ? 16.001 13.353 -16.801 1.00 93.69 173 LYS A CA 1
ATOM 1295 C C . LYS A 1 173 ? 15.372 12.792 -15.534 1.00 93.69 173 LYS A C 1
ATOM 1297 O O . LYS A 1 173 ? 15.186 11.584 -15.404 1.00 93.69 173 LYS A O 1
ATOM 1302 N N . GLU A 1 174 ? 14.994 13.684 -14.628 1.00 95.88 174 GLU A N 1
ATOM 1303 C CA . GLU A 1 174 ? 14.353 13.322 -13.367 1.00 95.88 174 GLU A CA 1
ATOM 1304 C C . GLU A 1 174 ? 12.860 13.636 -13.358 1.00 95.88 174 GLU A C 1
ATOM 1306 O O . GLU A 1 174 ? 12.400 14.631 -13.924 1.00 95.88 174 GLU A O 1
ATOM 1311 N N . LYS A 1 175 ? 12.107 12.799 -12.650 1.00 94.81 175 LYS A N 1
ATOM 1312 C CA . LYS A 1 175 ? 10.733 13.054 -12.231 1.00 94.81 175 LYS A CA 1
ATOM 1313 C C . LYS A 1 175 ? 10.641 12.805 -10.730 1.00 94.81 175 LYS A C 1
ATOM 1315 O O . LYS A 1 175 ? 10.923 11.705 -10.260 1.00 94.81 175 LYS A O 1
ATOM 1320 N N . VAL A 1 176 ? 10.243 13.832 -9.986 1.00 95.75 176 VAL A N 1
ATOM 1321 C CA . VAL A 1 176 ? 10.030 13.746 -8.538 1.00 95.75 176 VAL A CA 1
ATOM 1322 C C . VAL A 1 176 ? 8.561 13.438 -8.284 1.00 95.75 176 VAL A C 1
ATOM 1324 O O . VAL A 1 176 ? 7.691 14.198 -8.708 1.00 95.75 176 VAL A O 1
ATOM 1327 N N . TYR A 1 177 ? 8.289 12.343 -7.582 1.00 95.25 177 TYR A N 1
ATOM 1328 C CA . TYR A 1 177 ? 6.953 11.985 -7.123 1.00 95.25 177 TYR A CA 1
ATOM 1329 C C . TYR A 1 177 ? 6.771 12.504 -5.700 1.00 95.25 177 TYR A C 1
ATOM 1331 O O . TYR A 1 177 ? 7.597 12.249 -4.821 1.00 95.25 177 TYR A O 1
ATOM 1339 N N . ARG A 1 178 ? 5.705 13.272 -5.478 1.00 95.94 178 ARG A N 1
ATOM 1340 C CA . ARG A 1 178 ? 5.365 13.866 -4.181 1.00 95.94 178 ARG A CA 1
ATOM 1341 C C . ARG A 1 178 ? 3.966 13.448 -3.775 1.00 95.94 178 ARG A C 1
ATOM 1343 O O . ARG A 1 178 ? 3.121 13.243 -4.640 1.00 95.94 178 ARG A O 1
ATOM 1350 N N . SER A 1 179 ? 3.729 13.376 -2.472 1.00 94.31 179 SER A N 1
ATOM 1351 C CA . SER A 1 179 ? 2.378 13.219 -1.948 1.00 94.31 179 SER A CA 1
ATOM 1352 C C . SER A 1 179 ? 1.566 14.482 -2.229 1.00 94.31 179 SER A C 1
ATOM 1354 O O . SER A 1 179 ? 1.949 15.575 -1.814 1.00 94.31 179 SER A O 1
ATOM 1356 N N . ASP A 1 180 ? 0.450 14.349 -2.935 1.00 88.81 180 ASP A N 1
ATOM 1357 C CA . ASP A 1 180 ? -0.506 15.425 -3.213 1.00 88.81 180 ASP A CA 1
ATOM 1358 C C . ASP A 1 180 ? -1.874 15.184 -2.549 1.00 88.81 180 ASP A C 1
ATOM 1360 O O . ASP A 1 180 ? -2.763 16.037 -2.613 1.00 88.81 180 ASP A O 1
ATOM 1364 N N . ARG A 1 181 ? -2.042 14.041 -1.869 1.00 85.88 181 ARG A N 1
ATOM 1365 C CA . ARG A 1 181 ? -3.295 13.632 -1.228 1.00 85.88 181 ARG A CA 1
ATOM 1366 C C . ARG A 1 181 ? -3.236 13.824 0.276 1.00 85.88 181 ARG A C 1
ATOM 1368 O O . ARG A 1 181 ? -2.176 13.782 0.892 1.00 85.88 181 ARG A O 1
ATOM 1375 N N . GLN A 1 182 ? -4.412 13.991 0.875 1.00 89.62 182 GLN A N 1
ATOM 1376 C CA . GLN A 1 182 ? -4.541 13.878 2.322 1.00 89.62 182 GLN A CA 1
ATOM 1377 C C . GLN A 1 182 ? -4.342 12.413 2.732 1.00 89.62 182 GLN A C 1
ATOM 1379 O O . GLN A 1 182 ? -5.008 11.543 2.158 1.00 89.62 182 GLN A O 1
ATOM 1384 N N . PRO A 1 183 ? -3.471 12.125 3.715 1.00 92.00 183 PRO A N 1
ATOM 1385 C CA . PRO A 1 183 ? -3.295 10.769 4.204 1.00 92.00 183 PRO A CA 1
ATOM 1386 C C . PRO A 1 183 ? -4.583 10.264 4.854 1.00 92.00 183 PRO A C 1
ATOM 1388 O O . PRO A 1 183 ? -5.437 11.037 5.295 1.00 92.00 183 PRO A O 1
ATOM 1391 N N . LEU A 1 184 ? -4.689 8.945 5.010 1.00 90.62 184 LEU A N 1
ATOM 1392 C CA . LEU A 1 184 ? -5.808 8.283 5.687 1.00 90.62 184 LEU A CA 1
ATOM 1393 C C . LEU A 1 184 ? -5.976 8.749 7.145 1.00 90.62 184 LEU A C 1
ATOM 1395 O O . LEU A 1 184 ? -7.017 8.521 7.761 1.00 90.62 184 LEU A O 1
ATOM 1399 N N . GLY A 1 185 ? -4.972 9.425 7.708 1.00 83.00 185 G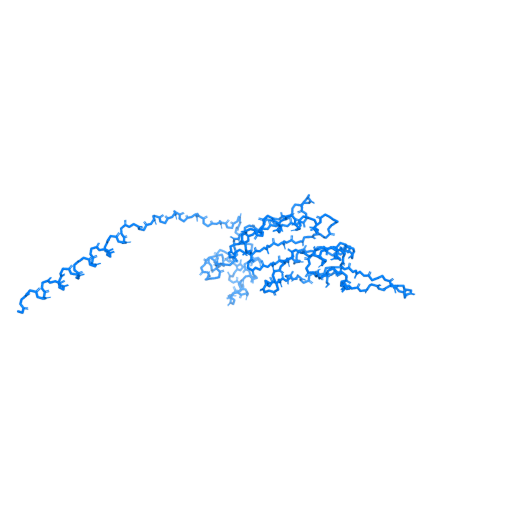LY A N 1
ATOM 1400 C CA . GLY A 1 185 ? -4.996 9.873 9.093 1.00 83.00 185 GLY A CA 1
ATOM 1401 C C . GLY A 1 185 ? -4.894 8.691 10.048 1.00 83.00 185 GLY A C 1
ATOM 1402 O O . GLY A 1 185 ? -5.594 8.660 11.062 1.00 83.00 185 GLY A O 1
ATOM 1403 N N . LEU A 1 186 ? -4.048 7.709 9.702 1.00 81.56 186 LEU A N 1
ATOM 1404 C CA . LEU A 1 186 ? -3.560 6.734 10.672 1.00 81.56 186 LEU A CA 1
ATOM 1405 C C . LEU A 1 186 ? -3.021 7.519 11.871 1.00 81.56 186 LEU A C 1
ATOM 1407 O O . LEU A 1 186 ? -2.278 8.488 11.702 1.00 81.56 186 LEU A O 1
ATOM 1411 N N . ASN A 1 187 ? -3.438 7.143 13.080 1.00 75.00 187 ASN A N 1
ATOM 1412 C CA . ASN A 1 187 ? -2.843 7.721 14.278 1.00 75.00 187 ASN A CA 1
ATOM 1413 C C . ASN A 1 187 ? -1.325 7.452 14.207 1.00 75.00 187 ASN A C 1
ATOM 1415 O O . ASN A 1 187 ? -0.953 6.350 13.809 1.00 75.00 187 ASN A O 1
ATOM 1419 N N . PRO A 1 188 ? -0.443 8.394 14.580 1.00 75.44 188 PRO A N 1
ATOM 1420 C CA . PRO A 1 188 ? 0.999 8.140 14.642 1.00 75.44 188 PRO A CA 1
ATOM 1421 C C . PRO A 1 188 ? 1.390 6.880 15.436 1.00 75.44 188 PRO A C 1
ATOM 1423 O O . PRO A 1 188 ? 2.451 6.311 15.207 1.00 75.44 188 PRO A O 1
ATOM 1426 N N . ALA A 1 189 ? 0.533 6.432 16.360 1.00 80.81 189 ALA A N 1
ATOM 1427 C CA . ALA A 1 189 ? 0.698 5.190 17.113 1.00 80.81 189 ALA A CA 1
ATOM 1428 C C . ALA A 1 189 ? 0.138 3.930 16.416 1.00 80.81 189 ALA A C 1
ATOM 1430 O O . ALA A 1 189 ? 0.351 2.825 16.907 1.00 80.81 189 ALA A O 1
ATOM 1431 N N . THR A 1 190 ? -0.600 4.068 15.312 1.00 84.94 190 THR A N 1
ATOM 1432 C CA . THR A 1 190 ? -1.168 2.955 14.541 1.00 84.94 190 THR A CA 1
ATOM 1433 C C . THR A 1 190 ? -0.093 2.377 13.615 1.00 84.94 190 THR A C 1
ATOM 1435 O O . THR A 1 190 ? 0.289 3.044 12.652 1.00 84.94 190 THR A O 1
ATOM 1438 N N . PRO A 1 191 ? 0.395 1.145 13.849 1.00 91.75 191 PRO A N 1
ATOM 1439 C CA . PRO A 1 191 ? 1.372 0.517 12.974 1.00 91.75 191 PRO A CA 1
ATOM 1440 C C . PRO A 1 191 ? 0.802 0.257 11.576 1.00 91.75 191 PRO A C 1
ATOM 1442 O O . PRO A 1 191 ? -0.324 -0.225 11.420 1.00 91.75 191 PRO A O 1
ATOM 1445 N N . LEU A 1 192 ? 1.637 0.516 10.571 1.00 94.00 192 LEU A N 1
ATOM 1446 C CA . LEU A 1 192 ? 1.470 0.044 9.202 1.00 94.00 192 LEU A CA 1
ATOM 1447 C C . LEU A 1 192 ? 2.467 -1.089 8.955 1.00 94.00 192 LEU A C 1
ATOM 1449 O O . LEU A 1 192 ? 3.669 -0.916 9.149 1.00 94.00 192 LEU A O 1
ATOM 1453 N N . VAL A 1 193 ? 1.972 -2.240 8.514 1.00 95.88 193 VAL A N 1
ATOM 1454 C CA . VAL A 1 193 ? 2.794 -3.387 8.123 1.00 95.88 193 VAL A CA 1
ATOM 1455 C C . VAL A 1 193 ? 2.624 -3.628 6.630 1.00 95.88 193 VAL A C 1
ATOM 1457 O O . VAL A 1 193 ? 1.501 -3.714 6.137 1.00 95.88 193 VAL A O 1
ATOM 1460 N N . VAL A 1 194 ? 3.735 -3.777 5.912 1.00 96.56 194 VAL A N 1
ATOM 1461 C CA . VAL A 1 194 ? 3.730 -4.141 4.491 1.00 96.56 194 VAL A CA 1
ATOM 1462 C C . VAL A 1 194 ? 4.251 -5.566 4.349 1.00 96.56 194 VAL A C 1
ATOM 1464 O O . VAL A 1 194 ? 5.367 -5.866 4.771 1.00 96.56 194 VAL A O 1
ATOM 1467 N N . LEU A 1 195 ? 3.440 -6.461 3.783 1.00 96.69 195 LEU A N 1
ATOM 1468 C CA . LEU A 1 195 ? 3.852 -7.836 3.495 1.00 96.69 195 LEU A CA 1
ATOM 1469 C C . LEU A 1 195 ? 4.334 -7.917 2.051 1.00 96.69 195 LEU A C 1
ATOM 1471 O O . LEU A 1 195 ? 3.583 -7.607 1.131 1.00 96.69 195 LEU A O 1
ATOM 1475 N N . VAL A 1 196 ? 5.565 -8.374 1.850 1.00 94.81 196 VAL A N 1
ATOM 1476 C CA . VAL A 1 196 ? 6.189 -8.480 0.525 1.00 94.81 196 VAL A CA 1
ATOM 1477 C C . VAL A 1 196 ? 6.438 -9.938 0.155 1.00 94.81 196 VAL A C 1
ATOM 1479 O O . VAL A 1 196 ? 6.734 -10.774 1.010 1.00 94.81 196 VAL A O 1
ATOM 1482 N N . GLY A 1 197 ? 6.260 -10.265 -1.125 1.00 89.06 197 GLY A N 1
ATOM 1483 C CA . GLY A 1 197 ? 6.489 -11.605 -1.668 1.00 89.06 197 GLY A CA 1
ATOM 1484 C C . GLY A 1 197 ? 7.838 -11.701 -2.374 1.00 89.06 197 GLY A C 1
ATOM 1485 O O . GLY A 1 197 ? 8.378 -10.697 -2.827 1.00 89.06 197 GLY A O 1
ATOM 1486 N N . GLN A 1 198 ? 8.358 -12.919 -2.548 1.00 87.56 198 GLN A N 1
ATOM 1487 C CA . GLN A 1 198 ? 9.642 -13.153 -3.235 1.00 87.56 198 GLN A CA 1
ATOM 1488 C C . GLN A 1 198 ? 9.673 -12.622 -4.681 1.00 87.56 198 GLN A C 1
ATOM 1490 O O . GLN A 1 198 ? 10.746 -12.329 -5.214 1.00 87.56 198 GLN A O 1
ATOM 1495 N N . ASN A 1 199 ? 8.497 -12.475 -5.295 1.00 81.62 199 ASN A N 1
ATOM 1496 C CA . ASN A 1 199 ? 8.310 -12.053 -6.682 1.00 81.62 199 ASN A CA 1
ATOM 1497 C C . ASN A 1 199 ? 7.960 -10.564 -6.838 1.00 81.62 199 ASN A C 1
ATOM 1499 O O . ASN A 1 199 ? 7.740 -10.121 -7.964 1.00 81.62 199 ASN A O 1
ATOM 1503 N N . LEU A 1 200 ? 7.891 -9.798 -5.743 1.00 87.56 200 LEU A N 1
ATOM 1504 C CA . LEU A 1 200 ? 7.617 -8.362 -5.804 1.00 87.56 200 LEU A CA 1
ATOM 1505 C C . LEU A 1 200 ? 8.775 -7.649 -6.515 1.00 87.56 200 LEU A C 1
ATOM 1507 O O . LEU A 1 200 ? 9.924 -7.847 -6.132 1.00 87.56 200 LEU A O 1
ATOM 1511 N N . ARG A 1 201 ? 8.489 -6.884 -7.573 1.00 87.25 201 ARG A N 1
ATOM 1512 C CA . ARG A 1 201 ? 9.494 -6.194 -8.401 1.00 87.25 201 ARG A CA 1
ATOM 1513 C C . ARG A 1 201 ? 8.948 -4.881 -8.955 1.00 87.25 201 ARG A C 1
ATOM 1515 O O . ARG A 1 201 ? 7.753 -4.783 -9.250 1.00 87.25 201 ARG A O 1
ATOM 1522 N N . GLY A 1 202 ? 9.839 -3.932 -9.233 1.00 88.50 202 GLY A N 1
ATOM 1523 C CA . GLY A 1 202 ? 9.488 -2.686 -9.921 1.00 88.50 202 GLY A CA 1
ATOM 1524 C C . GLY A 1 202 ? 8.758 -1.731 -8.982 1.00 88.50 202 GLY A C 1
ATOM 1525 O O . GLY A 1 202 ? 9.157 -1.602 -7.841 1.00 88.50 202 GLY A O 1
ATOM 1526 N N . ALA A 1 203 ? 7.673 -1.088 -9.423 1.00 88.50 203 ALA A N 1
ATOM 1527 C CA . ALA A 1 203 ? 6.974 -0.085 -8.604 1.00 88.50 203 ALA A CA 1
ATOM 1528 C C . ALA A 1 203 ? 6.321 -0.629 -7.312 1.00 88.50 203 ALA A C 1
ATOM 1530 O O . ALA A 1 203 ? 5.793 0.150 -6.526 1.00 88.50 203 ALA A O 1
ATOM 1531 N N . GLY A 1 204 ? 6.311 -1.951 -7.110 1.00 88.56 204 GLY A N 1
ATOM 1532 C CA . GLY A 1 204 ? 5.920 -2.545 -5.834 1.00 88.56 204 GLY A CA 1
ATOM 1533 C C . GLY A 1 204 ? 7.012 -2.515 -4.756 1.00 88.56 204 GLY A C 1
ATOM 1534 O O . GLY A 1 204 ? 6.665 -2.656 -3.588 1.00 88.56 204 GLY A O 1
ATOM 1535 N N . GLU A 1 205 ? 8.286 -2.377 -5.143 1.00 88.12 205 GLU A N 1
ATOM 1536 C CA . GLU A 1 205 ? 9.448 -2.214 -4.246 1.00 88.12 205 GLU A CA 1
ATOM 1537 C C . GLU A 1 205 ? 9.609 -0.750 -3.817 1.00 88.12 205 GLU A C 1
ATOM 1539 O O . GLU A 1 205 ? 9.899 -0.536 -2.619 1.00 88.12 205 GLU A O 1
#

Sequence (205 aa):
MKAHLDGILVKIQSRRERQDRAEESAPARPAALPAPKPASPLRPAEAVEIAKVLGSDPAAAEANPGSVTRMVDQSPGQLAVSEPLKLASADRPWVAELLPGPIAYWRVRTMGATLAEAMGRDWSAWRQKNPLGAVVDLRECLPAQSLESAAELCALFVTPGEILFTWRDGAGKEKVYRSDRQPLGLNPATPLVVLVGQNLRGAGE